Protein AF-A0A0G2FLL9-F1 (afdb_monomer_lite)

Secondary structure (DSSP, 8-state):
-PPPEEEEETTTSHHHHHHHHHHHH-SSS-TTS-SEEEEE-SS---SGGG--SSS--EEE--------HHHHHHHHHHHHHHHHHHH-SS----------GGGGGTTTSTT-SS-SSP-GGGGGG--HHHHTTSSHHHHHHHHHHHHTTSS---EEEEE----SSGGGHHHHHHHHHIIIII-HHHH-SSEEEEE-SSSS---HHHHHHHHHHHHT--

pLDDT: mean 75.97, std 11.82, range [36.97, 94.38]

Organism: NCBI:txid1214573

InterPro domains:
  IPR036291 NAD(P)-binding domain superfamily [SSF51735] (4-59)
  IPR055222 PRISE-like, Rossmann-fold domain [PF22917] (6-55)
  IPR055222 PRISE-like, Rossmann-fold domain [PF22917] (62-166)

Radius of gyration: 18.39 Å; chains: 1; bounding box: 39×41×51 Å

Sequence (218 aa):
MAQNHAVVIGASGLIGWGVVNELLSHDYIAAGAFGTVTAIVNRPVNRDDMFWPSEHPIFRANDGDQEAEVEMNTGMMSRFIRTIESLAHAQPQIRRLPGEGTRGYGIYRPGGIFSAPLDESLIGTLPDDYAGAVAYPSSRRLLASASEGKPRTWREVCPDAVVGFRAQWQRAARFAIYAAALRPEACGGGKTFNAADAEGPGTVRERWPRIAAWFGCE

Structure (mmCIF, N/CA/C/O backbone):
data_AF-A0A0G2FLL9-F1
#
_entry.id   AF-A0A0G2FLL9-F1
#
loop_
_atom_site.group_PDB
_atom_site.id
_atom_site.type_symbol
_atom_site.label_atom_id
_atom_site.label_alt_id
_atom_site.label_comp_id
_atom_site.label_asym_id
_atom_site.label_entity_id
_atom_site.label_seq_id
_atom_site.pdbx_PDB_ins_code
_atom_site.Cartn_x
_atom_site.Cartn_y
_atom_site.Cartn_z
_atom_site.occupancy
_atom_site.B_iso_or_equiv
_atom_site.auth_seq_id
_atom_site.auth_comp_id
_atom_site.auth_asym_id
_atom_site.auth_atom_id
_atom_site.pdbx_PDB_model_num
ATOM 1 N N . MET A 1 1 ? -17.575 -9.937 23.957 1.00 44.81 1 MET A N 1
ATOM 2 C CA . MET A 1 1 ? -16.270 -9.313 23.640 1.00 44.81 1 MET A CA 1
ATOM 3 C C . MET A 1 1 ? -16.433 -8.498 22.369 1.00 44.81 1 MET A C 1
ATOM 5 O O . MET A 1 1 ? -17.128 -8.968 21.477 1.00 44.81 1 MET A O 1
ATOM 9 N N . ALA A 1 2 ? -15.882 -7.284 22.302 1.00 54.84 2 ALA A N 1
ATOM 10 C CA . ALA A 1 2 ? -15.927 -6.484 21.077 1.00 54.84 2 ALA A CA 1
ATOM 11 C C . ALA A 1 2 ? -15.110 -7.194 19.985 1.00 54.84 2 ALA A C 1
ATOM 13 O O . ALA A 1 2 ? -13.958 -7.550 20.223 1.00 54.84 2 ALA A O 1
ATOM 14 N N . GLN A 1 3 ? -15.720 -7.455 18.830 1.00 68.06 3 GLN A N 1
ATOM 15 C CA . GLN A 1 3 ? -15.033 -8.060 17.688 1.00 68.06 3 GLN A CA 1
ATOM 16 C C . GLN A 1 3 ? -14.412 -6.957 16.827 1.00 68.06 3 GLN A C 1
ATOM 18 O O . GLN A 1 3 ? -15.004 -5.889 16.665 1.00 68.06 3 GLN A O 1
ATOM 23 N N . ASN A 1 4 ? -13.225 -7.202 16.268 1.00 77.44 4 ASN A N 1
ATOM 24 C CA . ASN A 1 4 ? -12.573 -6.222 15.401 1.00 77.44 4 ASN A CA 1
ATOM 25 C C . ASN A 1 4 ? -13.355 -6.065 14.088 1.00 77.44 4 ASN A C 1
ATOM 27 O O . ASN A 1 4 ? -13.795 -7.055 13.504 1.00 77.44 4 ASN A O 1
ATOM 31 N N . HIS A 1 5 ? -13.467 -4.839 13.581 1.00 78.88 5 HIS A N 1
ATOM 32 C CA . HIS A 1 5 ? -14.049 -4.542 12.269 1.00 78.88 5 HIS A CA 1
ATOM 33 C C . HIS A 1 5 ? -12.956 -3.995 11.348 1.00 78.88 5 HIS A C 1
ATOM 35 O O . HIS A 1 5 ? -12.302 -3.007 11.681 1.00 78.88 5 HIS A O 1
ATOM 41 N N . ALA A 1 6 ? -12.737 -4.645 10.204 1.00 80.69 6 ALA A N 1
ATOM 42 C CA . ALA A 1 6 ? -11.848 -4.149 9.157 1.00 80.69 6 ALA A CA 1
ATOM 43 C C . ALA A 1 6 ? -12.625 -3.334 8.112 1.00 80.69 6 ALA A C 1
ATOM 45 O O . ALA A 1 6 ? -13.645 -3.786 7.596 1.00 80.69 6 ALA A O 1
ATOM 46 N N . VAL A 1 7 ? -12.114 -2.155 7.754 1.00 80.81 7 VAL A N 1
ATOM 47 C CA . VAL A 1 7 ? -12.627 -1.342 6.641 1.00 80.81 7 VAL A CA 1
ATOM 48 C C . VAL A 1 7 ? -11.508 -1.184 5.617 1.00 80.81 7 VAL A C 1
ATOM 50 O O . VAL A 1 7 ? -10.443 -0.669 5.950 1.00 80.81 7 VAL A O 1
ATOM 53 N N . VAL A 1 8 ? -11.742 -1.628 4.383 1.00 80.25 8 VAL A N 1
ATOM 54 C CA . VAL A 1 8 ? -10.773 -1.574 3.279 1.00 80.25 8 VAL A CA 1
ATOM 55 C C . VAL A 1 8 ? -11.297 -0.622 2.210 1.00 80.25 8 VAL A C 1
ATOM 57 O O . VAL A 1 8 ? -12.344 -0.875 1.624 1.00 80.25 8 VAL A O 1
ATOM 60 N N . ILE A 1 9 ? -10.578 0.471 1.947 1.00 79.06 9 ILE A N 1
ATOM 61 C CA . ILE A 1 9 ? -10.912 1.443 0.893 1.00 79.06 9 ILE A CA 1
ATOM 62 C C . ILE A 1 9 ? -10.063 1.161 -0.341 1.00 79.06 9 ILE A C 1
ATOM 64 O O . ILE A 1 9 ? -8.873 0.881 -0.222 1.00 79.06 9 ILE A O 1
ATOM 68 N N . GLY A 1 10 ? -10.673 1.228 -1.526 1.00 77.69 10 GLY A N 1
ATOM 69 C CA . GLY A 1 10 ? -10.028 0.782 -2.760 1.00 77.69 10 GLY A CA 1
ATOM 70 C C . GLY A 1 10 ? -9.982 -0.743 -2.842 1.00 77.69 10 GLY A C 1
ATOM 71 O O . GLY A 1 10 ? -9.026 -1.308 -3.366 1.00 77.69 10 GLY A O 1
ATOM 72 N N . ALA A 1 11 ? -11.009 -1.411 -2.308 1.00 80.69 11 ALA A N 1
ATOM 73 C CA . ALA A 1 11 ? -11.057 -2.864 -2.163 1.00 80.69 11 ALA A CA 1
ATOM 74 C C . ALA A 1 11 ? -11.041 -3.631 -3.496 1.00 80.69 11 ALA A C 1
ATOM 76 O O . ALA A 1 11 ? -10.688 -4.800 -3.517 1.00 80.69 11 ALA A O 1
ATOM 77 N N . SER A 1 12 ? -11.386 -2.986 -4.610 1.00 77.38 12 SER A N 1
ATOM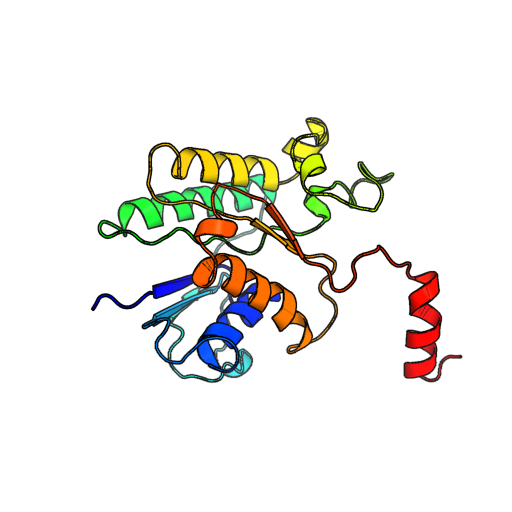 78 C CA . SER A 1 12 ? -11.285 -3.562 -5.957 1.00 77.38 12 SER A CA 1
ATOM 79 C C . SER A 1 12 ? -9.920 -3.334 -6.617 1.00 77.38 12 SER A C 1
ATOM 81 O O . SER A 1 12 ? -9.671 -3.834 -7.710 1.00 77.38 12 SER A O 1
ATOM 83 N N . GLY A 1 13 ? -9.041 -2.542 -5.995 1.00 77.81 13 GLY A N 1
ATOM 84 C CA . GLY A 1 13 ? -7.665 -2.357 -6.443 1.00 77.81 13 GLY A CA 1
ATOM 85 C C . GLY A 1 13 ? -6.799 -3.562 -6.085 1.00 77.81 13 GLY A C 1
ATOM 86 O O . GLY A 1 13 ? -7.110 -4.302 -5.159 1.00 77.81 13 GLY A O 1
ATOM 87 N N . LEU A 1 14 ? -5.676 -3.724 -6.782 1.00 77.31 14 LEU A N 1
ATOM 88 C CA . LEU A 1 14 ? -4.790 -4.892 -6.694 1.00 77.31 14 LEU A CA 1
ATOM 89 C C . LEU A 1 14 ? -4.500 -5.361 -5.253 1.00 77.31 14 LEU A C 1
ATOM 91 O O . LEU A 1 14 ? -4.704 -6.521 -4.902 1.00 77.31 14 LEU A O 1
ATOM 95 N N . ILE A 1 15 ? -4.052 -4.433 -4.403 1.00 79.38 15 ILE A N 1
ATOM 96 C CA . ILE A 1 15 ? -3.688 -4.727 -3.013 1.00 79.38 15 ILE A CA 1
ATOM 97 C C . ILE A 1 15 ? -4.928 -4.776 -2.117 1.00 79.38 15 ILE A C 1
ATOM 99 O O . ILE A 1 15 ? -5.022 -5.659 -1.269 1.00 79.38 15 ILE A O 1
ATOM 103 N N . GLY A 1 16 ? -5.886 -3.861 -2.309 1.00 81.06 16 GLY A N 1
ATOM 104 C CA . GLY A 1 16 ? -7.132 -3.839 -1.539 1.00 81.06 16 GLY A CA 1
ATOM 105 C C . GLY A 1 16 ? -7.906 -5.149 -1.677 1.00 81.06 16 GLY A C 1
ATOM 106 O O . GLY A 1 16 ? -8.370 -5.697 -0.678 1.00 81.06 16 GLY A O 1
ATOM 107 N N . TRP A 1 17 ? -7.935 -5.708 -2.887 1.00 84.69 17 TRP A N 1
ATOM 108 C CA . TRP A 1 17 ? -8.538 -7.004 -3.167 1.00 84.69 17 TRP A CA 1
ATOM 109 C C . TRP A 1 17 ? -7.830 -8.123 -2.416 1.00 84.69 17 TRP A C 1
ATOM 111 O O . TRP A 1 17 ? -8.488 -8.951 -1.789 1.00 84.69 17 TRP A O 1
ATOM 121 N N . GLY A 1 18 ? -6.492 -8.120 -2.430 1.00 83.19 18 GLY A N 1
ATOM 122 C CA . GLY A 1 18 ? -5.680 -9.090 -1.697 1.00 83.19 18 GLY A CA 1
ATOM 123 C C . GLY A 1 18 ? -5.920 -9.021 -0.191 1.00 83.19 18 GLY A C 1
ATOM 124 O O . GLY A 1 18 ? -6.048 -10.058 0.450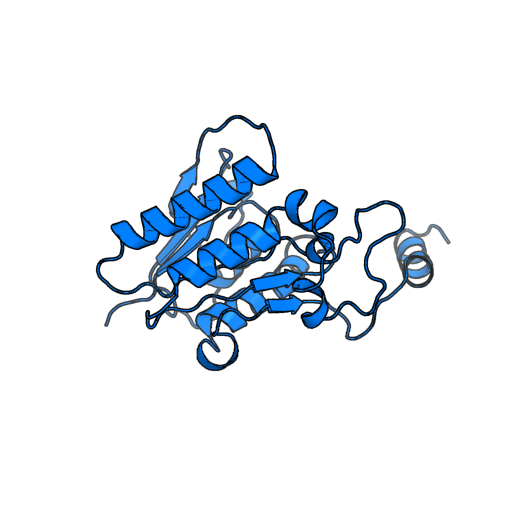 1.00 83.19 18 GLY A O 1
ATOM 125 N N . VAL A 1 19 ? -6.044 -7.815 0.373 1.00 84.31 19 VAL A N 1
ATOM 126 C CA . VAL A 1 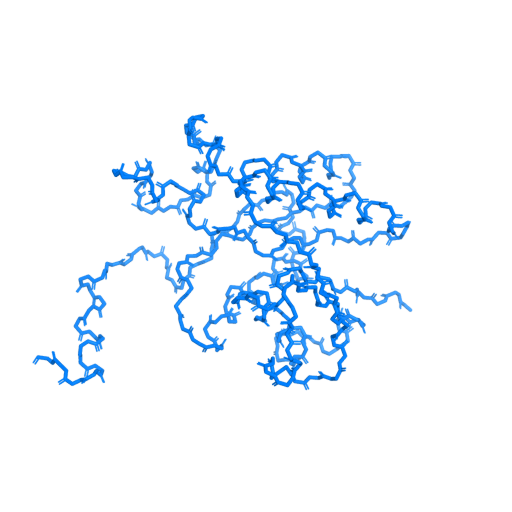19 ? -6.340 -7.627 1.802 1.00 84.31 19 VAL A CA 1
ATOM 127 C C . VAL A 1 19 ? -7.706 -8.204 2.148 1.00 84.31 19 VAL A C 1
ATOM 129 O O . VAL A 1 19 ? -7.805 -8.972 3.099 1.00 84.31 19 VAL A O 1
ATOM 132 N N . VAL A 1 20 ? -8.750 -7.886 1.377 1.00 84.75 20 VAL A N 1
ATOM 133 C CA . VAL A 1 20 ? -10.085 -8.454 1.622 1.00 84.75 20 VAL A CA 1
ATOM 134 C C . VAL A 1 20 ? -10.051 -9.975 1.487 1.00 84.75 20 VAL A C 1
ATOM 136 O O . VAL A 1 20 ? -10.549 -10.664 2.369 1.00 84.75 20 VAL A O 1
ATOM 139 N N . ASN A 1 21 ? -9.403 -10.509 0.452 1.00 84.88 21 ASN A N 1
ATOM 140 C CA . ASN A 1 21 ? -9.290 -11.951 0.253 1.00 84.88 21 ASN A CA 1
ATOM 141 C C . ASN A 1 21 ? -8.631 -12.657 1.451 1.00 84.88 21 ASN A C 1
ATOM 143 O O . ASN A 1 21 ? -9.163 -13.643 1.945 1.00 84.88 21 ASN A O 1
ATOM 147 N N . GLU A 1 22 ? -7.503 -12.142 1.941 1.00 84.12 22 GLU A N 1
ATOM 148 C CA . GLU A 1 22 ? -6.761 -12.722 3.072 1.00 84.12 22 GLU A CA 1
ATOM 149 C C . GLU A 1 22 ? -7.500 -12.581 4.412 1.00 84.12 22 GLU A C 1
ATOM 151 O O . GLU A 1 22 ? -7.402 -13.457 5.270 1.00 84.12 22 GLU A O 1
ATOM 156 N N . LEU A 1 23 ? -8.274 -11.506 4.599 1.00 83.88 23 LEU A N 1
ATOM 157 C CA . LEU A 1 23 ? -9.140 -11.355 5.773 1.00 83.88 23 LEU A CA 1
ATOM 158 C C . LEU A 1 23 ? -10.290 -12.374 5.783 1.00 83.88 23 LEU A C 1
ATOM 160 O O . LEU A 1 23 ? -10.758 -12.739 6.862 1.00 83.88 23 LEU A O 1
ATOM 164 N N . LEU A 1 24 ? -10.748 -12.811 4.605 1.00 83.06 24 LEU A N 1
ATOM 165 C CA . LEU A 1 24 ? -11.894 -13.710 4.445 1.00 83.06 24 LEU A CA 1
ATOM 166 C C . LEU A 1 24 ? -11.515 -15.189 4.273 1.00 83.06 24 LEU A C 1
ATOM 168 O O . LEU A 1 24 ? -12.347 -16.037 4.574 1.00 83.06 24 LEU A O 1
ATOM 172 N N . SER A 1 25 ? -10.317 -15.522 3.774 1.00 79.19 25 SER A N 1
ATOM 173 C CA . SER A 1 25 ? -9.944 -16.923 3.499 1.00 79.19 25 SER A CA 1
ATOM 174 C C . SER A 1 25 ? -9.604 -17.724 4.754 1.00 79.19 25 SER A C 1
ATOM 176 O O . SER A 1 25 ? -9.697 -18.945 4.744 1.00 79.19 25 SER A O 1
ATOM 178 N N . HIS A 1 26 ? -9.228 -17.040 5.838 1.00 72.19 26 HIS A N 1
ATOM 179 C CA . HIS A 1 26 ? -8.786 -17.633 7.105 1.00 72.19 26 HIS A CA 1
ATOM 180 C C . HIS A 1 26 ? -7.512 -18.497 7.027 1.00 72.19 26 HIS A C 1
ATOM 182 O O . HIS A 1 26 ? -7.139 -19.123 8.017 1.00 72.19 26 HIS A O 1
ATOM 188 N N . ASP A 1 27 ? -6.795 -18.480 5.898 1.00 76.19 27 ASP A N 1
ATOM 189 C CA . ASP A 1 27 ? -5.526 -19.210 5.748 1.00 76.19 27 ASP A CA 1
ATOM 190 C C . ASP A 1 27 ? -4.376 -18.520 6.491 1.00 76.19 27 ASP A C 1
ATOM 192 O O . ASP A 1 27 ? -3.466 -19.162 7.013 1.00 76.19 27 ASP A O 1
ATOM 196 N N . TYR A 1 28 ? -4.403 -17.185 6.506 1.00 78.38 28 TYR A N 1
ATOM 197 C CA . TYR A 1 28 ? -3.341 -16.357 7.072 1.00 78.38 28 TYR A CA 1
ATOM 198 C C . TYR A 1 28 ? -3.688 -15.780 8.448 1.00 78.38 28 TYR A C 1
ATOM 200 O O . TYR A 1 28 ? -2.809 -15.560 9.281 1.00 78.38 28 TYR A O 1
ATOM 208 N N . ILE A 1 29 ? -4.974 -15.537 8.699 1.00 77.25 29 ILE A N 1
ATOM 209 C CA . ILE A 1 29 ? -5.487 -14.984 9.951 1.00 77.25 29 ILE A CA 1
ATOM 210 C C . ILE A 1 29 ? -6.495 -15.955 10.544 1.00 77.25 29 ILE A C 1
ATOM 212 O O . ILE A 1 29 ? -7.381 -16.431 9.840 1.00 77.25 29 ILE A O 1
ATOM 216 N N . ALA A 1 30 ? -6.388 -16.199 11.852 1.00 74.75 30 ALA A N 1
ATOM 217 C CA . ALA A 1 30 ? -7.312 -17.071 12.566 1.00 74.75 30 ALA A CA 1
ATOM 218 C C . ALA A 1 30 ? -8.778 -16.660 12.339 1.00 74.75 30 ALA A C 1
ATOM 220 O O . ALA A 1 30 ? -9.124 -15.472 12.367 1.00 74.75 30 ALA A O 1
ATOM 221 N N . ALA A 1 31 ? -9.648 -17.653 12.153 1.00 70.19 31 ALA A N 1
ATOM 222 C CA . ALA A 1 31 ? -11.082 -17.429 12.033 1.00 70.19 31 ALA A CA 1
ATOM 223 C C . ALA A 1 31 ? -11.615 -16.644 13.247 1.00 70.19 31 ALA A C 1
ATOM 225 O O . ALA A 1 31 ? -11.254 -16.917 14.392 1.00 70.19 31 ALA A O 1
ATOM 226 N N . GLY A 1 32 ? -12.447 -15.631 12.990 1.00 69.44 32 GLY A N 1
ATOM 227 C CA . GLY A 1 32 ? -13.004 -14.758 14.030 1.00 69.44 32 GLY A CA 1
ATOM 228 C C . GLY A 1 32 ? -12.072 -13.651 14.545 1.00 69.44 32 GLY A C 1
ATOM 229 O O . GLY A 1 32 ? -12.472 -12.901 15.435 1.00 69.44 32 GLY A O 1
ATOM 230 N N . ALA A 1 33 ? -10.864 -13.478 13.987 1.00 77.44 33 ALA A N 1
ATOM 231 C CA . ALA A 1 33 ? -10.001 -12.334 14.325 1.00 77.44 33 ALA A CA 1
ATOM 232 C C . ALA A 1 33 ? -10.648 -10.975 13.994 1.00 77.44 33 ALA A C 1
ATOM 234 O O . ALA A 1 33 ? -10.377 -9.973 14.664 1.00 77.44 33 ALA A O 1
ATOM 235 N N . PHE A 1 34 ? -11.510 -10.959 12.974 1.00 78.88 34 PHE A N 1
ATOM 236 C CA . PHE A 1 34 ? -12.399 -9.858 12.624 1.00 78.88 34 PHE A CA 1
ATOM 237 C C . PHE A 1 34 ? -13.833 -10.382 12.552 1.00 78.88 34 PHE A C 1
ATOM 239 O O . PHE A 1 34 ? -14.081 -11.407 11.923 1.00 78.88 34 PHE A O 1
ATOM 246 N N . GLY A 1 35 ? -14.763 -9.674 13.191 1.00 77.81 35 GLY A N 1
ATOM 247 C CA . GLY A 1 35 ? -16.190 -9.995 13.139 1.00 77.81 35 GLY A CA 1
ATOM 248 C C . GLY A 1 35 ? -16.861 -9.521 11.856 1.00 77.81 35 GLY A C 1
ATOM 249 O O . GLY A 1 35 ? -17.807 -10.144 11.385 1.00 77.81 35 GLY A O 1
ATOM 250 N N . THR A 1 36 ? -16.340 -8.439 11.270 1.00 79.81 36 THR A N 1
ATOM 251 C CA . THR A 1 36 ? -16.890 -7.832 10.055 1.00 79.81 36 THR A CA 1
ATOM 252 C C . THR A 1 36 ? -15.771 -7.276 9.178 1.00 79.81 36 THR A C 1
ATOM 254 O O . THR A 1 36 ? -14.789 -6.720 9.683 1.00 79.81 36 THR A O 1
ATOM 257 N N . VAL A 1 37 ? -15.950 -7.370 7.857 1.00 82.50 37 VAL A N 1
ATOM 258 C CA . VAL A 1 37 ? -15.109 -6.721 6.842 1.00 82.50 37 VAL A CA 1
ATOM 259 C C . VAL A 1 37 ? -16.000 -5.859 5.941 1.00 82.50 37 VAL A C 1
ATOM 261 O O . VAL A 1 37 ? -16.961 -6.348 5.354 1.00 82.50 37 VAL A O 1
ATOM 264 N N . THR A 1 38 ? -15.703 -4.566 5.822 1.00 82.94 38 THR A N 1
ATOM 265 C CA . THR A 1 38 ? -16.374 -3.645 4.889 1.00 82.94 38 THR A CA 1
ATOM 266 C C . THR A 1 38 ? -15.423 -3.279 3.759 1.00 82.94 38 THR A C 1
ATOM 268 O O . THR A 1 38 ? -14.335 -2.762 4.009 1.00 82.94 38 THR A O 1
ATOM 271 N N . ALA A 1 39 ? -15.847 -3.524 2.520 1.00 82.00 39 ALA A N 1
ATOM 272 C CA . ALA A 1 39 ? -15.077 -3.272 1.310 1.00 82.00 39 ALA A CA 1
ATOM 273 C C . ALA A 1 39 ? -15.655 -2.049 0.584 1.00 82.00 39 ALA A C 1
ATOM 275 O O . ALA A 1 39 ? -16.765 -2.079 0.062 1.00 82.00 39 ALA A O 1
ATOM 276 N N . ILE A 1 40 ? -14.913 -0.948 0.552 1.00 80.06 40 ILE A N 1
ATOM 277 C CA . ILE A 1 40 ? -15.323 0.286 -0.121 1.00 80.06 40 ILE A CA 1
ATOM 278 C C . ILE A 1 40 ? -14.622 0.345 -1.473 1.00 80.06 40 ILE A C 1
ATOM 280 O O . ILE A 1 40 ? -13.394 0.248 -1.570 1.00 80.06 40 ILE A O 1
ATOM 284 N N . VAL A 1 41 ? -15.413 0.519 -2.521 1.00 75.12 41 VAL A N 1
ATOM 285 C CA . VAL A 1 41 ? -14.961 0.645 -3.907 1.00 75.12 41 VAL A CA 1
ATOM 286 C C . VAL A 1 41 ? -15.415 2.001 -4.428 1.00 75.12 41 VAL A C 1
ATOM 288 O O . VAL A 1 41 ? -16.401 2.547 -3.954 1.00 75.12 41 VAL A O 1
ATOM 291 N N . ASN A 1 42 ? -14.688 2.590 -5.371 1.00 70.25 42 ASN A N 1
ATOM 292 C CA . ASN A 1 42 ? -15.171 3.819 -6.005 1.00 70.25 42 ASN A CA 1
ATOM 293 C C . ASN A 1 42 ? -16.136 3.449 -7.136 1.00 70.25 42 ASN A C 1
ATOM 295 O O . ASN A 1 42 ? -17.307 3.793 -7.119 1.00 70.25 42 ASN A O 1
ATOM 299 N N . ARG A 1 43 ? -15.662 2.630 -8.077 1.00 69.12 43 ARG A N 1
ATOM 300 C CA . ARG A 1 43 ? -16.459 2.199 -9.227 1.00 69.12 43 ARG A CA 1
ATOM 301 C C . ARG A 1 43 ? -17.414 1.069 -8.834 1.00 69.12 43 ARG A C 1
ATOM 303 O O . ARG A 1 43 ? -17.016 0.226 -8.025 1.00 69.12 43 ARG A O 1
ATOM 310 N N . PRO A 1 44 ? -18.619 1.005 -9.428 1.00 70.31 44 PRO A N 1
ATOM 311 C CA . PRO A 1 44 ? -19.462 -0.176 -9.333 1.00 70.31 44 PRO A CA 1
ATOM 312 C C . PRO A 1 44 ? -18.660 -1.415 -9.736 1.00 70.31 44 PRO A C 1
ATOM 314 O O . PRO A 1 44 ? -18.016 -1.431 -10.786 1.00 70.31 44 PRO A O 1
ATOM 317 N N . VAL A 1 45 ? -18.679 -2.438 -8.888 1.00 72.12 45 VAL A N 1
ATOM 318 C CA . VAL A 1 45 ? -18.104 -3.749 -9.193 1.00 72.12 45 VAL A CA 1
ATOM 319 C C . VAL A 1 45 ? -19.200 -4.787 -9.074 1.00 72.12 45 VAL A C 1
ATOM 321 O O . VAL A 1 45 ? -20.016 -4.723 -8.151 1.00 72.12 45 VAL A O 1
ATOM 324 N N . ASN A 1 46 ? -19.218 -5.745 -9.996 1.00 75.81 46 ASN A N 1
ATOM 325 C CA . ASN A 1 46 ? -19.997 -6.946 -9.776 1.00 75.81 46 ASN A CA 1
ATOM 326 C C . ASN A 1 46 ? -19.277 -7.778 -8.714 1.00 75.81 46 ASN A C 1
ATOM 328 O O . ASN A 1 46 ? -18.067 -7.997 -8.771 1.00 75.81 46 ASN A O 1
ATOM 332 N N . ARG A 1 47 ? -20.036 -8.218 -7.722 1.00 73.06 47 ARG A N 1
ATOM 333 C CA . ARG A 1 47 ? -19.541 -9.042 -6.634 1.00 73.06 47 ARG A CA 1
ATOM 334 C C . ARG A 1 47 ? -18.972 -10.370 -7.129 1.00 73.06 47 ARG A C 1
ATOM 336 O O . ARG A 1 47 ? -17.943 -10.802 -6.614 1.00 73.06 47 ARG A O 1
ATOM 343 N N . ASP A 1 48 ? -19.613 -10.986 -8.115 1.00 78.12 48 ASP A N 1
ATOM 344 C CA . ASP A 1 48 ? -19.193 -12.289 -8.639 1.00 78.12 48 ASP A CA 1
ATOM 345 C C . ASP A 1 48 ? -17.821 -12.196 -9.322 1.00 78.12 48 ASP A C 1
ATOM 347 O O . ASP A 1 48 ? -16.999 -13.105 -9.207 1.00 78.12 48 ASP A O 1
ATOM 351 N N . ASP A 1 49 ? -17.508 -11.032 -9.899 1.00 79.12 49 ASP A N 1
ATOM 352 C CA . ASP A 1 49 ? -16.204 -10.742 -10.501 1.00 79.12 49 ASP A CA 1
ATOM 353 C C . ASP A 1 49 ? -15.090 -10.577 -9.453 1.00 79.12 49 ASP A C 1
ATOM 355 O O . ASP A 1 49 ? -13.907 -10.539 -9.800 1.00 79.12 49 ASP A O 1
ATOM 359 N N . MET A 1 50 ? -15.435 -10.463 -8.163 1.00 78.81 50 MET A N 1
ATOM 360 C CA . MET A 1 50 ? -14.453 -10.342 -7.086 1.00 78.81 50 MET A CA 1
ATOM 361 C C . MET A 1 50 ? -13.937 -11.701 -6.615 1.00 78.81 50 MET A C 1
ATOM 363 O O . MET A 1 50 ? -12.842 -11.745 -6.068 1.00 78.81 50 MET A O 1
ATOM 367 N N . PHE A 1 51 ? -14.659 -12.807 -6.830 1.00 79.75 51 PHE A N 1
ATOM 368 C CA . PHE A 1 51 ? -14.216 -14.163 -6.458 1.00 79.75 51 PHE A CA 1
ATOM 369 C C . PHE A 1 51 ? -13.732 -14.321 -4.996 1.00 79.75 51 PHE A C 1
ATOM 371 O O . PHE A 1 51 ? -12.862 -15.151 -4.725 1.00 79.75 51 PHE A O 1
ATOM 378 N N . TRP A 1 52 ? -14.236 -13.517 -4.054 1.00 81.06 52 TRP A N 1
ATOM 379 C CA . TRP A 1 52 ? -13.867 -13.645 -2.641 1.00 81.06 52 TRP A CA 1
ATOM 380 C C . TRP A 1 52 ? -14.533 -14.869 -1.991 1.00 81.06 52 TRP A C 1
ATOM 382 O O . TRP A 1 52 ? -15.654 -15.217 -2.358 1.00 81.06 52 TRP A O 1
ATOM 392 N N . PRO A 1 53 ? -13.878 -15.504 -1.001 1.00 72.56 53 PRO A N 1
ATOM 393 C CA . PRO A 1 53 ? -14.291 -16.805 -0.469 1.00 72.56 53 PRO A CA 1
ATOM 394 C C . PRO A 1 53 ? -15.550 -16.785 0.417 1.00 72.56 53 PRO A C 1
ATOM 396 O O . PRO A 1 53 ? -16.006 -17.854 0.811 1.00 72.56 53 PRO A O 1
ATOM 399 N N . SER A 1 54 ? -16.112 -15.618 0.766 1.00 61.28 54 SER A N 1
ATOM 400 C CA . SER A 1 54 ? -17.239 -15.536 1.708 1.00 61.28 54 SER A CA 1
ATOM 401 C C . SER A 1 54 ? -18.326 -14.531 1.330 1.00 61.28 54 SER A C 1
ATOM 403 O O . SER A 1 54 ? -18.129 -13.606 0.535 1.00 61.28 54 SER A O 1
ATOM 405 N N . GLU A 1 55 ? -19.502 -14.705 1.946 1.00 58.97 55 GLU A N 1
ATOM 406 C CA . GLU A 1 55 ? -20.695 -13.962 1.567 1.00 58.97 55 GLU A CA 1
ATOM 407 C C . GLU A 1 55 ? -20.832 -12.533 2.158 1.00 58.97 55 GLU A C 1
ATOM 409 O O . GLU A 1 55 ? -21.843 -11.862 1.922 1.00 58.97 55 GLU A O 1
ATOM 414 N N . HIS A 1 56 ? -19.852 -12.018 2.901 1.00 55.22 56 HIS A N 1
ATOM 415 C CA . HIS A 1 56 ? -20.111 -10.893 3.817 1.00 55.22 56 HIS A CA 1
ATOM 416 C C . HIS A 1 56 ? -19.357 -9.556 3.633 1.00 55.22 56 HIS A C 1
ATOM 418 O O . HIS A 1 56 ? -19.506 -8.707 4.517 1.00 55.22 56 HIS A O 1
ATOM 424 N N . PRO A 1 57 ? -18.606 -9.256 2.550 1.00 59.81 57 PRO A N 1
ATOM 425 C CA . PRO A 1 57 ? -18.117 -7.894 2.369 1.00 59.81 57 PRO A CA 1
ATOM 426 C C . PRO A 1 57 ? -19.280 -6.963 2.001 1.00 59.81 57 PRO A C 1
ATOM 428 O O . PRO A 1 57 ? -19.926 -7.118 0.967 1.00 59.81 57 PRO A O 1
ATOM 431 N N . ILE A 1 58 ? -19.551 -5.972 2.853 1.00 57.88 58 ILE A N 1
ATOM 432 C CA . ILE A 1 58 ? -20.496 -4.899 2.521 1.00 57.88 58 ILE A CA 1
ATOM 433 C C . ILE A 1 58 ? -19.806 -3.973 1.519 1.00 57.88 58 ILE A C 1
ATOM 435 O O . ILE A 1 58 ? -18.839 -3.301 1.886 1.00 57.88 58 ILE A O 1
ATOM 439 N N . PHE A 1 59 ? -20.315 -3.939 0.286 1.00 55.84 59 PHE A N 1
ATOM 440 C CA . PHE A 1 59 ? -19.851 -3.042 -0.769 1.00 55.84 59 PHE A CA 1
ATOM 441 C C . PHE A 1 59 ? -20.523 -1.675 -0.653 1.00 55.84 59 PHE A C 1
ATOM 443 O O . PHE A 1 59 ? -21.747 -1.576 -0.568 1.00 55.84 59 PHE A O 1
ATOM 450 N N . ARG A 1 60 ? -19.727 -0.607 -0.687 1.00 53.19 60 ARG A N 1
ATOM 451 C CA . ARG A 1 60 ? -20.224 0.751 -0.942 1.00 53.19 60 ARG A CA 1
ATOM 452 C C . ARG A 1 60 ? -19.431 1.349 -2.095 1.00 53.19 60 ARG A C 1
ATOM 454 O O . ARG A 1 60 ? -18.213 1.461 -1.968 1.00 53.19 60 ARG A O 1
ATOM 461 N N . ALA A 1 61 ? -20.126 1.655 -3.190 1.00 46.28 61 ALA A N 1
ATOM 462 C CA . ALA A 1 61 ? -19.598 2.392 -4.337 1.00 46.28 61 ALA A CA 1
ATOM 463 C C . ALA A 1 61 ? -19.669 3.906 -4.073 1.00 46.28 61 ALA A C 1
ATOM 465 O O . ALA A 1 61 ? -20.495 4.343 -3.267 1.00 46.28 61 ALA A O 1
ATOM 466 N N . ASN A 1 62 ? -18.806 4.688 -4.722 1.00 42.22 62 ASN A N 1
ATOM 467 C CA . ASN A 1 62 ? -18.837 6.145 -4.654 1.00 42.22 62 ASN A CA 1
ATOM 468 C C . ASN A 1 62 ? -18.672 6.750 -6.054 1.00 42.22 62 ASN A C 1
ATOM 470 O O . ASN A 1 62 ? -17.677 6.511 -6.738 1.00 42.22 62 ASN A O 1
ATOM 474 N N . ASP A 1 63 ? -19.637 7.568 -6.452 1.00 36.97 63 ASP A N 1
ATOM 475 C CA . ASP A 1 63 ? -19.744 8.098 -7.807 1.00 36.97 63 ASP A CA 1
ATOM 476 C C . ASP A 1 63 ? -19.022 9.453 -7.841 1.00 36.97 63 ASP A C 1
ATOM 478 O O . ASP A 1 63 ? -19.495 10.432 -7.266 1.00 36.97 63 ASP A O 1
ATOM 482 N N . GLY A 1 64 ? -17.832 9.518 -8.443 1.00 43.66 64 GLY A N 1
ATOM 483 C CA . GLY A 1 64 ? -17.032 10.745 -8.462 1.00 43.66 64 GLY A CA 1
ATOM 484 C C . GLY A 1 64 ? -16.164 10.885 -9.707 1.00 43.66 64 GLY A C 1
ATOM 485 O O . GLY A 1 64 ? -15.500 9.928 -10.110 1.00 43.66 64 GLY A O 1
ATOM 486 N N . ASP A 1 65 ? -16.201 12.089 -10.278 1.00 43.03 65 ASP A N 1
ATOM 487 C CA . ASP A 1 65 ? -15.472 12.540 -11.468 1.00 43.03 65 ASP A CA 1
ATOM 488 C C . ASP A 1 65 ? -13.992 12.867 -11.159 1.00 43.03 65 ASP A C 1
ATOM 490 O O . ASP A 1 65 ? -13.644 13.151 -10.009 1.00 43.03 65 ASP A O 1
ATOM 494 N N . GLN A 1 66 ? -13.110 12.777 -12.161 1.00 41.22 66 GLN A N 1
ATOM 495 C CA . GLN A 1 66 ? -11.645 12.782 -12.000 1.00 41.22 66 GLN A CA 1
ATOM 496 C C . GLN A 1 66 ? -10.978 14.086 -12.475 1.00 41.22 66 GLN A C 1
ATOM 498 O O . GLN A 1 66 ? -10.801 14.243 -13.674 1.00 41.22 66 GLN A O 1
ATOM 503 N N . GLU A 1 67 ? -10.449 14.916 -11.561 1.00 47.03 67 GLU A N 1
ATOM 504 C CA . GLU A 1 67 ? -9.365 15.888 -11.837 1.00 47.03 67 GLU A CA 1
ATOM 505 C C . GLU A 1 67 ? -8.456 16.128 -10.599 1.00 47.03 67 GLU A C 1
ATOM 507 O O . GLU A 1 67 ? -8.859 15.885 -9.462 1.00 47.03 67 GLU A O 1
ATOM 512 N N . ALA A 1 68 ? -7.205 16.557 -10.855 1.00 61.06 68 ALA A N 1
ATOM 513 C CA . ALA A 1 68 ? -6.078 16.814 -9.932 1.00 61.06 68 ALA A CA 1
ATOM 514 C C . ALA A 1 68 ? -5.771 15.706 -8.891 1.00 61.06 68 ALA A C 1
ATOM 516 O O . ALA A 1 68 ? -6.171 15.773 -7.730 1.00 61.06 68 ALA A O 1
ATOM 517 N N . GLU A 1 69 ? -4.966 14.708 -9.290 1.00 66.81 69 GLU A N 1
ATOM 518 C CA . GLU A 1 69 ? -4.607 13.513 -8.495 1.00 66.81 69 GLU A CA 1
ATOM 519 C C . GLU A 1 69 ? -4.219 13.812 -7.029 1.00 66.81 69 GLU A C 1
ATOM 521 O O . GLU A 1 69 ? -4.723 13.159 -6.115 1.00 66.81 69 GLU A O 1
ATOM 526 N N . VAL A 1 70 ? -3.356 14.808 -6.779 1.00 67.88 70 VAL A N 1
ATOM 527 C CA . VAL A 1 70 ? -2.882 15.147 -5.421 1.00 67.88 70 VAL A CA 1
ATOM 528 C C . VAL A 1 70 ? -3.996 15.730 -4.556 1.00 67.88 70 VAL A C 1
ATOM 530 O O . VAL A 1 70 ? -4.150 15.327 -3.399 1.00 67.88 70 VAL A O 1
ATOM 533 N N . GLU A 1 71 ? -4.776 16.661 -5.103 1.00 73.25 71 GLU A N 1
ATOM 534 C CA . GLU A 1 71 ? -5.899 17.286 -4.405 1.00 73.25 71 GLU A CA 1
ATOM 535 C C . GLU A 1 71 ? -6.989 16.253 -4.113 1.00 73.25 71 GLU A C 1
ATOM 537 O O . GLU A 1 71 ? -7.451 16.137 -2.975 1.00 73.25 71 GLU A O 1
ATOM 542 N N . MET A 1 72 ? -7.326 15.427 -5.105 1.00 72.25 72 MET A N 1
ATOM 543 C CA . MET A 1 72 ? -8.304 14.356 -4.970 1.00 72.25 72 MET A CA 1
ATOM 544 C C . MET A 1 72 ? -7.876 13.336 -3.907 1.00 72.25 72 MET A C 1
ATOM 546 O O . MET A 1 72 ? -8.652 13.051 -2.990 1.00 72.25 72 MET A O 1
ATOM 550 N N . ASN A 1 73 ? -6.642 12.824 -3.969 1.00 74.50 73 ASN A N 1
ATOM 551 C CA . ASN A 1 73 ? -6.135 11.817 -3.028 1.00 74.50 73 ASN A CA 1
ATOM 552 C C . ASN A 1 73 ? -6.022 12.374 -1.603 1.00 74.50 73 ASN A C 1
ATOM 554 O O . ASN A 1 73 ? -6.474 11.737 -0.647 1.00 74.50 73 ASN A O 1
ATOM 558 N N . THR A 1 74 ? -5.509 13.598 -1.451 1.00 74.50 74 THR A N 1
ATOM 559 C CA . THR A 1 74 ? -5.425 14.275 -0.146 1.00 74.50 74 THR A CA 1
ATOM 560 C C . THR A 1 74 ? -6.821 14.557 0.417 1.00 74.50 74 THR A C 1
ATOM 562 O O . THR A 1 74 ? -7.081 14.323 1.600 1.00 74.50 74 THR A O 1
ATOM 565 N N . GLY A 1 75 ? -7.756 14.998 -0.429 1.00 78.50 75 GLY A N 1
ATOM 566 C CA . GLY A 1 75 ? -9.148 15.245 -0.064 1.00 78.50 75 GLY A CA 1
ATOM 567 C C . GLY A 1 75 ? -9.881 13.973 0.366 1.00 78.50 75 GLY A C 1
ATOM 568 O O . GLY A 1 75 ? -10.602 13.990 1.367 1.00 78.50 75 GLY A O 1
ATOM 569 N N . MET A 1 76 ? -9.667 12.853 -0.333 1.00 76.06 76 MET A N 1
ATOM 570 C CA . MET A 1 76 ? -10.186 11.538 0.063 1.00 76.06 76 MET A CA 1
ATOM 571 C C . MET A 1 76 ? -9.655 11.121 1.437 1.00 76.06 76 MET A C 1
ATOM 573 O O . MET A 1 76 ? -10.446 10.737 2.300 1.00 76.06 76 MET A O 1
ATOM 577 N N . MET A 1 77 ? -8.348 11.265 1.676 1.00 77.62 77 MET A N 1
ATOM 578 C CA . MET A 1 77 ? -7.735 10.946 2.969 1.00 77.62 77 MET A CA 1
ATOM 579 C C . MET A 1 77 ? -8.271 11.822 4.105 1.00 77.62 77 MET A C 1
ATOM 581 O O . MET A 1 77 ? -8.597 11.309 5.174 1.00 77.62 77 MET A O 1
ATOM 585 N N . SER A 1 78 ? -8.421 13.127 3.872 1.00 80.75 78 SER A N 1
ATOM 586 C CA . SER A 1 78 ? -8.987 14.061 4.851 1.00 80.75 78 SER A CA 1
ATOM 587 C C . SER A 1 78 ? -10.432 13.704 5.217 1.00 80.75 78 SER A C 1
ATOM 589 O O . SER A 1 78 ? -10.768 13.590 6.399 1.00 80.75 78 SER A O 1
ATOM 591 N N . ARG A 1 79 ? -11.289 13.442 4.217 1.00 81.50 79 ARG A N 1
ATOM 592 C CA . ARG A 1 79 ? -12.676 12.999 4.443 1.00 81.50 79 ARG A CA 1
ATOM 593 C C . ARG A 1 79 ? -12.725 11.689 5.222 1.00 81.50 79 ARG A C 1
ATOM 595 O O . ARG A 1 79 ? -13.474 11.600 6.188 1.00 81.50 79 ARG A O 1
ATOM 602 N N . PHE A 1 80 ? -11.892 10.715 4.856 1.00 77.75 80 PHE A N 1
ATOM 603 C CA . PHE A 1 80 ? -11.804 9.440 5.563 1.00 77.75 80 PHE A CA 1
ATOM 604 C C . PHE A 1 80 ? -11.449 9.622 7.041 1.00 77.75 80 PHE A C 1
ATOM 606 O O . PHE A 1 80 ? -12.156 9.103 7.905 1.00 77.75 80 PHE A O 1
ATOM 613 N N . ILE A 1 81 ? -10.397 10.390 7.337 1.00 76.44 81 ILE A N 1
ATOM 614 C CA . ILE A 1 81 ? -9.975 10.673 8.714 1.00 76.44 81 ILE A CA 1
ATOM 615 C C . ILE A 1 81 ? -11.135 11.285 9.504 1.00 76.44 81 ILE A C 1
ATOM 617 O O . ILE A 1 81 ? -11.468 10.778 10.573 1.00 76.44 81 ILE A O 1
ATOM 621 N N . ARG A 1 82 ? -11.808 12.301 8.948 1.00 79.56 82 ARG A N 1
ATOM 622 C CA . ARG A 1 82 ? -12.954 12.958 9.597 1.00 79.56 82 ARG A CA 1
ATOM 623 C C . ARG A 1 82 ? -14.123 12.005 9.839 1.00 79.56 82 ARG A C 1
ATOM 625 O O . ARG A 1 82 ? -14.712 12.038 10.913 1.00 79.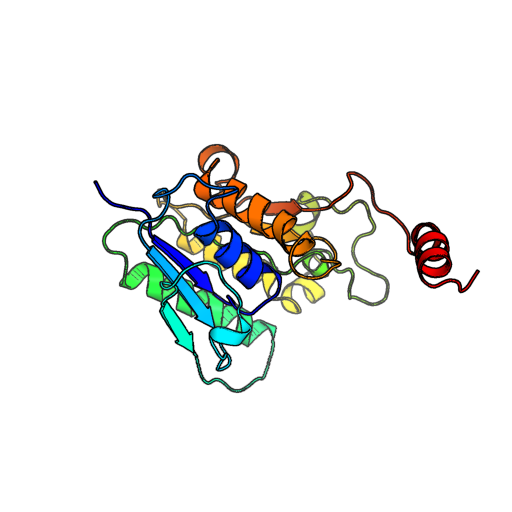56 82 ARG A O 1
ATOM 632 N N . THR A 1 83 ? -14.456 11.153 8.869 1.00 75.81 83 THR A N 1
ATOM 633 C CA . THR A 1 83 ? -15.534 10.164 9.007 1.00 75.81 83 THR A CA 1
ATOM 634 C C . THR A 1 83 ? -15.215 9.130 10.082 1.00 75.81 83 THR A C 1
ATOM 636 O O . THR A 1 83 ? -16.083 8.791 10.883 1.00 75.81 83 THR A O 1
ATOM 639 N N . ILE A 1 84 ? -13.976 8.638 10.146 1.00 71.69 84 ILE A N 1
ATOM 640 C CA . ILE A 1 84 ? -13.565 7.722 11.215 1.00 71.69 84 ILE A CA 1
ATOM 641 C C . ILE A 1 84 ? -13.598 8.429 12.573 1.00 71.69 84 ILE A C 1
ATOM 643 O O . ILE A 1 84 ? -14.069 7.849 13.545 1.00 71.69 84 ILE A O 1
ATOM 647 N N . GLU A 1 85 ? -13.159 9.684 12.656 1.00 73.44 85 GLU A N 1
ATOM 648 C CA . GLU A 1 85 ? -13.268 10.473 13.886 1.00 73.44 85 GLU A CA 1
ATOM 649 C C . GLU A 1 85 ? -14.719 10.698 14.329 1.00 73.44 85 GLU A C 1
ATOM 651 O O . GLU A 1 85 ? -14.981 10.665 15.529 1.00 73.44 85 GLU A O 1
ATOM 656 N N . SER A 1 86 ? -15.660 10.878 13.395 1.00 74.00 86 SER A N 1
ATOM 657 C CA . SER A 1 86 ? -17.071 11.114 13.720 1.00 74.00 86 SER A CA 1
ATOM 658 C C . SER A 1 86 ? -17.853 9.844 14.047 1.00 74.00 86 SER A C 1
ATOM 660 O O . SER A 1 86 ? -18.744 9.880 14.884 1.00 74.00 86 SER A O 1
ATOM 662 N N . LEU A 1 87 ? -17.577 8.728 13.362 1.00 66.06 87 LEU A N 1
ATOM 663 C CA . LEU A 1 87 ? -18.329 7.479 13.546 1.00 66.06 87 LEU A CA 1
ATOM 664 C C . LEU A 1 87 ? -17.856 6.687 14.757 1.00 66.06 87 LEU A C 1
ATOM 666 O O . LEU A 1 87 ? -18.594 5.868 15.304 1.00 66.06 87 LEU A O 1
ATOM 670 N N . ALA A 1 88 ? -16.611 6.893 15.161 1.00 61.53 88 ALA A N 1
ATOM 671 C CA . ALA A 1 88 ? -15.948 5.972 16.045 1.00 61.53 88 ALA A CA 1
ATOM 672 C C . ALA A 1 88 ? -15.782 6.545 17.451 1.00 61.53 88 ALA A C 1
ATOM 674 O O . ALA A 1 88 ? -14.681 6.757 17.955 1.00 61.53 88 ALA A O 1
ATOM 675 N N . HIS A 1 89 ? -16.927 6.734 18.109 1.00 55.66 89 HIS A N 1
ATOM 676 C CA . HIS A 1 89 ? -17.006 7.025 19.542 1.00 55.66 89 HIS A CA 1
ATOM 677 C C . HIS A 1 89 ? -16.404 5.892 20.406 1.00 55.66 89 HIS A C 1
ATOM 679 O O . HIS A 1 89 ? -16.030 6.128 21.552 1.00 55.66 89 HIS A O 1
ATOM 685 N N . ALA A 1 90 ? -16.239 4.683 19.842 1.00 51.91 90 ALA A N 1
ATOM 686 C CA . ALA A 1 90 ? -15.515 3.551 20.421 1.00 51.91 90 ALA A CA 1
ATOM 687 C C . ALA A 1 90 ? -14.360 3.101 19.495 1.00 51.91 90 ALA A C 1
ATOM 689 O O . ALA A 1 90 ? -14.556 2.385 18.520 1.00 51.91 90 ALA A O 1
ATOM 690 N N . GLN A 1 91 ? -13.162 3.592 19.817 1.00 59.09 91 GLN A N 1
ATOM 691 C CA . GLN A 1 91 ? -11.802 3.240 19.367 1.00 59.09 91 GLN A CA 1
ATOM 692 C C . GLN A 1 91 ? -11.602 2.197 18.232 1.00 59.09 91 GLN A C 1
ATOM 694 O O . GLN A 1 91 ? -11.216 1.058 18.503 1.00 59.09 91 GLN A O 1
ATOM 699 N N . PRO A 1 92 ? -11.664 2.577 16.944 1.00 52.47 92 PRO A N 1
ATOM 700 C CA . PRO A 1 92 ? -11.004 1.827 15.894 1.00 52.47 92 PRO A CA 1
ATOM 701 C C . PRO A 1 92 ? -9.542 2.266 15.829 1.00 52.47 92 PRO A C 1
ATOM 703 O O . PRO A 1 92 ? -9.201 3.452 15.762 1.00 52.47 92 PRO A O 1
ATOM 706 N N . GLN A 1 93 ? -8.652 1.283 15.822 1.00 54.03 93 GLN A N 1
ATOM 707 C CA . GLN A 1 93 ? -7.268 1.501 15.439 1.00 54.03 93 GLN A CA 1
ATOM 708 C C . GLN A 1 93 ? -7.261 1.870 13.951 1.00 54.03 93 GLN A C 1
ATOM 710 O O . GLN A 1 93 ? -7.628 1.047 13.113 1.00 54.03 93 GLN A O 1
ATOM 715 N N . ILE A 1 94 ? -6.878 3.104 13.610 1.00 50.06 94 ILE A N 1
ATOM 716 C CA . ILE A 1 94 ? -6.711 3.528 12.213 1.00 50.06 94 ILE A CA 1
ATOM 717 C C . ILE A 1 94 ? -5.521 2.759 11.634 1.00 50.06 94 ILE A C 1
ATOM 719 O O . ILE A 1 94 ? -4.365 3.155 11.752 1.00 50.06 94 ILE A O 1
ATOM 723 N N . ARG A 1 95 ? -5.811 1.615 11.024 1.00 57.00 95 ARG A N 1
ATOM 724 C CA . ARG A 1 95 ? -4.838 0.725 10.396 1.00 57.00 95 ARG A CA 1
ATOM 725 C C . ARG A 1 95 ? -4.855 0.985 8.887 1.00 57.00 95 ARG A C 1
ATOM 727 O O . ARG A 1 95 ? -5.386 0.188 8.126 1.00 57.00 95 ARG A O 1
ATOM 734 N N . ARG A 1 96 ? -4.351 2.147 8.451 1.00 52.56 96 ARG A N 1
ATOM 735 C CA . ARG A 1 96 ? -4.176 2.440 7.012 1.00 52.56 96 ARG A CA 1
ATOM 736 C C . ARG A 1 96 ? -3.162 1.465 6.442 1.00 52.56 96 ARG A C 1
ATOM 738 O O . ARG A 1 96 ? -2.088 1.448 7.020 1.00 52.56 96 ARG A O 1
ATOM 745 N N . LEU A 1 97 ? -3.474 0.787 5.326 1.00 51.72 97 LEU A N 1
ATOM 746 C CA . LEU A 1 97 ? -2.553 0.271 4.292 1.00 51.72 97 LEU A CA 1
ATOM 747 C C . LEU A 1 97 ? -3.307 0.013 2.971 1.00 51.72 97 LEU A C 1
ATOM 749 O O . LEU A 1 97 ? -4.497 -0.300 3.042 1.00 51.72 97 LEU A O 1
ATOM 753 N N . PRO A 1 98 ? -2.659 0.086 1.787 1.00 53.44 98 PRO A N 1
ATOM 754 C CA . PRO A 1 98 ? -1.227 0.291 1.515 1.00 53.44 98 PRO A CA 1
ATOM 755 C C . PRO A 1 98 ? -0.860 1.743 1.152 1.00 53.44 98 PRO A C 1
ATOM 757 O O . PRO A 1 98 ? -1.705 2.545 0.762 1.00 53.44 98 PRO A O 1
ATOM 760 N N . GLY A 1 99 ? 0.422 2.071 1.297 1.00 54.16 99 GLY A N 1
ATOM 761 C CA . GLY A 1 99 ? 1.048 3.268 0.743 1.00 54.16 99 GLY A CA 1
ATOM 762 C C . GLY A 1 99 ? 1.164 3.175 -0.775 1.00 54.16 99 GLY A C 1
ATOM 763 O O . GLY A 1 99 ? 1.152 2.094 -1.361 1.00 54.16 99 GLY A O 1
ATOM 764 N N . GLU A 1 100 ? 1.272 4.330 -1.420 1.00 59.91 100 GLU A N 1
ATOM 765 C CA . GLU A 1 100 ? 1.210 4.493 -2.877 1.00 59.91 100 GLU A CA 1
ATOM 766 C C . GLU A 1 100 ? 2.526 4.042 -3.593 1.00 59.91 100 GLU A C 1
ATOM 768 O O . GLU A 1 100 ? 2.877 4.544 -4.663 1.00 59.91 100 GLU A O 1
ATOM 773 N N . GLY A 1 101 ? 3.270 3.102 -2.990 1.00 73.00 101 GLY A N 1
ATOM 774 C CA . GLY A 1 101 ? 4.441 2.415 -3.548 1.00 73.00 101 GLY A CA 1
ATOM 775 C C . GLY A 1 101 ? 5.695 3.270 -3.750 1.00 73.00 101 GLY A C 1
ATOM 776 O O . GLY A 1 101 ? 5.833 4.379 -3.227 1.00 73.00 101 GLY A O 1
ATOM 777 N N . THR A 1 102 ? 6.619 2.757 -4.560 1.00 78.69 102 THR A N 1
ATOM 778 C CA . THR A 1 102 ? 7.959 3.329 -4.781 1.00 78.69 102 THR A CA 1
ATOM 779 C C . THR A 1 102 ? 7.985 4.717 -5.435 1.00 78.69 102 THR A C 1
ATOM 781 O O . THR A 1 102 ? 9.023 5.376 -5.447 1.00 78.69 102 THR A O 1
ATOM 784 N N . ARG A 1 103 ? 6.847 5.243 -5.909 1.00 78.31 103 ARG A N 1
ATOM 785 C CA . ARG A 1 103 ? 6.720 6.638 -6.377 1.00 78.31 103 ARG A CA 1
ATOM 786 C C . ARG A 1 103 ? 6.952 7.657 -5.254 1.00 78.31 103 ARG A C 1
ATOM 788 O O . ARG A 1 103 ? 7.401 8.764 -5.536 1.00 78.31 103 ARG A O 1
ATOM 795 N N . GLY A 1 104 ? 6.808 7.249 -3.992 1.00 79.44 104 GLY A N 1
ATOM 796 C CA . GLY A 1 104 ? 7.266 8.019 -2.832 1.00 79.44 104 GLY A CA 1
ATOM 797 C C . GLY A 1 104 ? 8.784 8.264 -2.775 1.00 79.44 104 GLY A C 1
ATOM 798 O O . GLY A 1 104 ? 9.220 9.040 -1.936 1.00 79.44 104 GLY A O 1
ATOM 799 N N . TYR A 1 105 ? 9.575 7.646 -3.660 1.00 86.38 105 TYR A N 1
ATOM 800 C CA . TYR A 1 105 ? 11.025 7.843 -3.784 1.00 86.38 105 TYR A CA 1
ATOM 801 C C . TYR A 1 105 ? 11.439 8.625 -5.042 1.00 86.38 105 TYR A C 1
ATOM 803 O O . TYR A 1 105 ? 12.622 8.717 -5.362 1.00 86.38 105 TYR A O 1
ATOM 811 N N . GLY A 1 106 ? 10.488 9.175 -5.802 1.00 84.38 106 GLY A N 1
ATOM 812 C CA . GLY A 1 106 ? 10.831 9.985 -6.971 1.00 84.38 106 GLY A CA 1
ATOM 813 C C . GLY A 1 106 ? 11.207 9.210 -8.229 1.00 84.38 106 GLY A C 1
ATOM 814 O O . GLY A 1 106 ? 11.672 9.819 -9.188 1.00 84.38 106 GLY A O 1
ATOM 815 N N . ILE A 1 107 ? 10.970 7.894 -8.273 1.00 82.56 107 ILE A N 1
ATOM 816 C CA . ILE A 1 107 ? 11.386 7.040 -9.402 1.00 82.56 107 ILE A CA 1
ATOM 817 C C . ILE A 1 107 ? 10.698 7.380 -10.737 1.00 82.56 107 ILE A C 1
ATOM 819 O O . ILE A 1 107 ? 11.182 6.994 -11.794 1.00 82.56 107 ILE A O 1
ATOM 823 N N . TYR A 1 108 ? 9.570 8.098 -10.699 1.00 74.75 108 TYR A N 1
ATOM 824 C CA . TYR A 1 108 ? 8.822 8.515 -11.893 1.00 74.75 108 TYR A CA 1
ATOM 825 C C . TYR A 1 108 ? 9.297 9.854 -12.466 1.00 74.75 108 TYR A C 1
ATOM 827 O O . TYR A 1 108 ? 8.893 10.226 -13.567 1.00 74.75 108 TYR A O 1
ATOM 835 N N . ARG A 1 109 ? 10.128 10.606 -11.732 1.00 81.19 109 ARG A N 1
ATOM 836 C CA . ARG A 1 109 ? 10.734 11.828 -12.263 1.00 81.19 109 ARG A CA 1
ATOM 837 C C . ARG A 1 109 ? 11.765 11.415 -13.320 1.00 81.19 109 ARG A C 1
ATOM 839 O O . ARG A 1 109 ? 12.605 10.569 -13.015 1.00 81.19 109 ARG A O 1
ATOM 846 N N . PRO A 1 110 ? 11.759 11.990 -14.534 1.00 79.62 110 PRO A N 1
ATOM 847 C CA . PRO A 1 110 ? 12.854 11.786 -15.477 1.00 79.62 110 PRO A CA 1
ATOM 848 C C . PRO A 1 110 ? 14.197 12.133 -14.817 1.00 79.62 110 PRO A C 1
ATOM 850 O O . PRO A 1 110 ? 14.343 13.218 -14.258 1.00 79.62 110 PRO A O 1
ATOM 853 N N . GLY A 1 111 ? 15.148 11.196 -14.841 1.00 83.06 111 GLY A N 1
ATOM 854 C CA . GLY A 1 111 ? 16.432 11.309 -14.132 1.00 83.06 111 GLY A CA 1
ATOM 855 C C . GLY A 1 111 ? 16.434 10.792 -12.685 1.00 83.06 111 GLY A C 1
ATOM 856 O O . GLY A 1 111 ? 17.507 10.658 -12.107 1.00 83.06 111 GLY A O 1
ATOM 857 N N . GLY A 1 112 ? 15.271 10.439 -12.129 1.00 84.38 112 GLY A N 1
ATOM 858 C CA . GLY A 1 112 ? 15.116 9.973 -10.752 1.00 84.38 112 GLY A CA 1
ATOM 859 C C . GLY A 1 112 ? 15.374 11.064 -9.706 1.00 84.38 112 GLY A C 1
ATOM 860 O O . GLY A 1 112 ? 15.842 12.158 -10.011 1.00 84.38 112 GLY A O 1
ATOM 861 N N . ILE A 1 113 ? 15.037 10.765 -8.452 1.00 88.69 113 ILE A N 1
ATOM 862 C CA . ILE A 1 113 ? 15.469 11.558 -7.285 1.00 88.69 113 ILE A CA 1
ATOM 863 C C . ILE A 1 113 ? 16.430 10.719 -6.457 1.00 88.69 113 ILE A C 1
ATOM 865 O O . ILE A 1 113 ? 17.548 11.143 -6.179 1.00 88.69 113 ILE A O 1
ATOM 869 N N . PHE A 1 114 ? 16.000 9.506 -6.116 1.00 90.19 114 PHE A N 1
ATOM 870 C CA . PHE A 1 114 ? 16.819 8.521 -5.429 1.00 90.19 114 PHE A CA 1
ATOM 871 C C . PHE A 1 114 ? 17.102 7.319 -6.327 1.00 90.19 114 PHE A C 1
ATOM 873 O O . PHE A 1 114 ? 16.304 6.966 -7.198 1.00 90.19 114 PHE A O 1
ATOM 880 N N . SER A 1 115 ? 18.237 6.677 -6.065 1.00 86.62 115 SER A N 1
ATOM 881 C CA . SER A 1 115 ? 18.652 5.427 -6.697 1.00 86.62 115 SER A CA 1
ATOM 882 C C . SER A 1 115 ? 18.540 4.285 -5.696 1.00 86.62 115 SER A C 1
ATOM 884 O O . SER A 1 115 ? 18.680 4.494 -4.494 1.00 86.62 115 SER A O 1
ATOM 886 N N . ALA A 1 116 ? 18.302 3.073 -6.195 1.00 85.12 116 ALA A N 1
ATOM 887 C CA . ALA A 1 116 ? 18.270 1.885 -5.353 1.00 85.12 116 ALA A CA 1
ATOM 888 C C . ALA A 1 116 ? 19.640 1.625 -4.675 1.00 85.12 116 ALA A C 1
ATOM 890 O O . ALA A 1 116 ? 20.672 1.940 -5.275 1.00 85.12 116 ALA A O 1
ATOM 891 N N . PRO A 1 117 ? 19.672 0.998 -3.481 1.00 89.25 117 PRO A N 1
ATOM 892 C CA . PRO A 1 117 ? 18.523 0.523 -2.703 1.00 89.25 117 PRO A CA 1
ATOM 893 C C . PRO A 1 117 ? 17.725 1.673 -2.069 1.00 89.25 117 PRO A C 1
ATOM 895 O O . PRO A 1 117 ? 18.292 2.632 -1.554 1.00 89.25 117 PRO A O 1
ATOM 898 N N . LEU A 1 118 ? 16.395 1.571 -2.138 1.00 89.19 118 LEU A N 1
ATOM 899 C CA . LEU A 1 118 ? 15.483 2.566 -1.576 1.00 89.19 118 LEU A CA 1
ATOM 900 C C . LEU A 1 118 ? 15.191 2.207 -0.118 1.00 89.19 118 LEU A C 1
ATOM 902 O O . LEU A 1 118 ? 14.699 1.113 0.160 1.00 89.19 118 LEU A O 1
ATOM 906 N N . ASP A 1 119 ? 15.503 3.137 0.780 1.00 89.56 119 ASP A N 1
ATOM 907 C CA . ASP A 1 119 ? 15.345 3.004 2.227 1.00 89.56 119 ASP A CA 1
ATOM 908 C C . ASP A 1 119 ? 14.341 4.031 2.764 1.00 89.56 119 ASP A C 1
ATOM 910 O O . ASP A 1 119 ? 14.266 5.170 2.294 1.00 89.56 119 ASP A O 1
ATOM 914 N N . GLU A 1 120 ? 13.582 3.642 3.783 1.00 89.44 120 GLU A N 1
ATOM 915 C CA . GLU A 1 120 ? 12.490 4.428 4.349 1.00 89.44 120 GLU A CA 1
ATOM 916 C C . GLU A 1 120 ? 12.943 5.774 4.935 1.00 89.44 120 GLU A C 1
ATOM 918 O O . GLU A 1 120 ? 12.129 6.695 5.028 1.00 89.44 120 GLU A O 1
ATOM 923 N N . SER A 1 121 ? 14.223 5.941 5.286 1.00 89.75 121 SER A N 1
ATOM 924 C CA . SER A 1 121 ? 14.775 7.229 5.729 1.00 89.75 121 SER A CA 1
ATOM 925 C C . SER A 1 121 ? 14.772 8.302 4.632 1.00 89.75 121 SER A C 1
ATOM 927 O O . SER A 1 121 ? 14.695 9.492 4.943 1.00 89.75 121 SER A O 1
ATOM 929 N N . LEU A 1 122 ? 14.766 7.909 3.352 1.00 88.25 122 LEU A N 1
ATOM 930 C CA . LEU A 1 122 ? 14.760 8.823 2.199 1.00 88.25 122 LEU A CA 1
ATOM 931 C C . LEU A 1 122 ? 13.417 9.538 2.010 1.00 88.25 122 LEU A C 1
ATOM 933 O O . LEU A 1 122 ? 13.325 10.587 1.378 1.00 88.25 122 LEU A O 1
ATOM 937 N N . ILE A 1 123 ? 12.341 8.985 2.563 1.00 81.00 123 ILE A N 1
ATOM 938 C CA . ILE A 1 123 ? 10.988 9.515 2.389 1.00 81.00 123 ILE A CA 1
ATOM 939 C C . ILE A 1 123 ? 10.852 10.950 2.928 1.00 81.00 123 ILE A C 1
ATOM 941 O O . ILE A 1 123 ? 10.080 11.751 2.393 1.00 81.00 123 ILE A O 1
ATOM 945 N N . GLY A 1 124 ? 11.575 11.270 4.003 1.00 81.06 124 GLY A N 1
ATOM 946 C CA . GLY A 1 124 ? 11.547 12.586 4.642 1.00 81.06 124 GLY A CA 1
ATOM 947 C C . GLY A 1 124 ? 12.400 13.644 3.942 1.00 81.06 124 GLY A C 1
ATOM 948 O O . GLY A 1 124 ? 12.370 14.797 4.361 1.00 81.06 124 GLY A O 1
ATOM 949 N N . THR A 1 125 ? 13.156 13.271 2.906 1.00 88.38 125 THR A N 1
ATOM 950 C CA . THR A 1 125 ? 14.166 14.128 2.264 1.00 88.38 125 THR A CA 1
ATOM 951 C C . THR A 1 125 ? 13.838 14.451 0.805 1.00 88.38 125 THR A C 1
ATOM 953 O O . THR A 1 125 ? 14.700 14.916 0.061 1.00 88.38 125 THR A O 1
ATOM 956 N N . LEU A 1 126 ? 12.588 14.222 0.382 1.00 86.25 126 LEU A N 1
ATOM 957 C CA . LEU A 1 126 ? 12.132 14.594 -0.955 1.00 86.25 126 LEU A CA 1
ATOM 958 C C . LEU A 1 126 ? 12.263 16.113 -1.179 1.00 86.25 126 LEU A C 1
ATOM 960 O O . LEU A 1 126 ? 11.820 16.884 -0.327 1.00 86.25 126 LEU A O 1
ATOM 964 N N . PRO A 1 127 ? 12.789 16.547 -2.338 1.00 88.81 127 PRO A N 1
ATOM 965 C CA . PRO A 1 127 ? 12.745 17.941 -2.764 1.00 88.81 127 PRO A CA 1
ATOM 966 C C . PRO A 1 127 ? 11.318 18.505 -2.759 1.00 88.81 127 PRO A C 1
ATOM 968 O O . PRO A 1 127 ? 10.381 17.810 -3.161 1.00 88.81 127 PRO A O 1
ATOM 971 N N . ASP A 1 128 ? 11.153 19.765 -2.348 1.00 86.44 128 ASP A N 1
ATOM 972 C CA . ASP A 1 128 ? 9.834 20.403 -2.199 1.00 86.44 128 ASP A CA 1
ATOM 973 C C . ASP A 1 128 ? 9.023 20.422 -3.503 1.00 86.44 128 ASP A C 1
ATOM 975 O O . ASP A 1 128 ? 7.807 20.210 -3.487 1.00 86.44 128 ASP A O 1
ATOM 979 N N . ASP A 1 129 ? 9.700 20.619 -4.639 1.00 84.38 129 ASP A N 1
ATOM 980 C CA . ASP A 1 129 ? 9.082 20.622 -5.968 1.00 84.38 129 ASP A CA 1
ATOM 981 C C . ASP A 1 129 ? 8.423 19.275 -6.293 1.00 84.38 129 ASP A C 1
ATOM 983 O O . ASP A 1 129 ? 7.327 19.227 -6.853 1.00 84.38 129 ASP A O 1
ATOM 987 N N . TYR A 1 130 ? 9.051 18.171 -5.888 1.00 83.38 130 TYR A N 1
ATOM 988 C CA . TYR A 1 130 ? 8.494 16.838 -6.057 1.00 83.38 130 TYR A CA 1
ATOM 989 C C . TYR A 1 130 ? 7.503 16.475 -4.956 1.00 83.38 130 TYR A C 1
ATOM 991 O O . TYR A 1 130 ? 6.472 15.872 -5.243 1.00 83.38 130 TYR A O 1
ATOM 999 N N . ALA A 1 131 ? 7.777 16.851 -3.707 1.00 82.94 131 ALA A N 1
ATOM 1000 C CA . ALA A 1 131 ? 6.908 16.563 -2.572 1.00 82.94 131 ALA A CA 1
ATOM 1001 C C . ALA A 1 131 ? 5.499 17.152 -2.758 1.00 82.94 131 ALA A C 1
ATOM 1003 O O . ALA A 1 131 ? 4.527 16.532 -2.330 1.00 82.94 131 ALA A O 1
ATOM 1004 N N . GLY A 1 132 ? 5.378 18.308 -3.423 1.00 78.12 132 GLY A N 1
ATOM 1005 C CA . GLY A 1 132 ? 4.091 18.902 -3.804 1.00 78.12 132 GLY A CA 1
ATOM 1006 C C . GLY A 1 132 ? 3.393 18.217 -4.986 1.00 78.12 132 GLY A C 1
ATOM 1007 O O . GLY A 1 132 ? 2.175 18.313 -5.115 1.00 78.12 132 GLY A O 1
ATOM 1008 N N . ALA A 1 133 ? 4.134 17.492 -5.826 1.00 76.56 133 ALA A N 1
ATOM 1009 C CA . ALA A 1 133 ? 3.607 16.790 -6.998 1.00 76.56 133 ALA A CA 1
ATOM 1010 C C . ALA A 1 133 ? 3.031 15.401 -6.672 1.00 76.56 133 ALA A C 1
ATOM 1012 O O . ALA A 1 133 ? 2.516 14.719 -7.559 1.00 76.56 133 ALA A O 1
ATOM 1013 N N . VAL A 1 134 ? 3.125 14.961 -5.415 1.00 77.06 134 VAL A N 1
ATOM 1014 C CA . VAL A 1 134 ? 2.684 13.636 -4.987 1.00 77.06 134 VAL A CA 1
ATOM 1015 C C . VAL A 1 134 ? 1.903 13.687 -3.666 1.00 77.06 134 VAL A C 1
ATOM 1017 O O . VAL A 1 134 ? 2.175 14.507 -2.796 1.00 77.06 134 VAL A O 1
ATOM 1020 N N . ALA A 1 135 ? 0.921 12.800 -3.477 1.00 76.81 135 ALA A N 1
ATOM 1021 C CA . ALA A 1 135 ? -0.000 12.872 -2.332 1.00 76.81 135 ALA A CA 1
ATOM 1022 C C . ALA A 1 135 ? 0.578 12.328 -1.005 1.00 76.81 135 ALA A C 1
ATOM 1024 O O . ALA A 1 135 ? 0.030 12.590 0.073 1.00 76.81 135 ALA A O 1
ATOM 1025 N N . TYR A 1 136 ? 1.687 11.579 -1.056 1.00 78.25 136 TYR A N 1
ATOM 1026 C CA . TYR A 1 136 ? 2.281 10.878 0.092 1.00 78.25 136 TYR A CA 1
ATOM 1027 C C . TYR A 1 136 ? 2.647 11.799 1.262 1.00 78.25 136 TYR A C 1
ATOM 1029 O O . TYR A 1 136 ? 2.213 11.517 2.383 1.00 78.25 136 TYR A O 1
ATOM 1037 N N . PRO A 1 137 ? 3.417 12.892 1.068 1.00 84.06 137 PRO A N 1
ATOM 1038 C CA . PRO A 1 137 ? 3.826 13.744 2.182 1.00 84.06 137 PRO A CA 1
ATOM 1039 C C . PRO A 1 137 ? 2.615 14.368 2.885 1.00 84.06 137 PRO A C 1
ATOM 1041 O O . PRO A 1 137 ? 2.539 14.358 4.114 1.00 84.06 137 PRO A O 1
ATOM 1044 N N . SER A 1 138 ? 1.624 14.819 2.112 1.00 83.56 138 SER A N 1
ATOM 1045 C CA . SER A 1 138 ? 0.361 15.359 2.626 1.00 83.56 138 SER A CA 1
ATOM 1046 C C . SER A 1 138 ? -0.430 14.314 3.416 1.00 83.56 138 SER A C 1
ATOM 1048 O O . SER A 1 138 ? -0.860 14.584 4.538 1.00 83.56 138 SER A O 1
ATOM 1050 N N . SER A 1 139 ? -0.553 13.093 2.891 1.00 81.50 139 SER A N 1
ATOM 1051 C CA . SER A 1 139 ? -1.239 11.987 3.571 1.00 81.50 139 SER A CA 1
ATOM 1052 C C . SER A 1 139 ? -0.589 11.634 4.911 1.00 81.50 139 SER A C 1
ATOM 1054 O O . SER A 1 139 ? -1.289 11.461 5.909 1.00 81.50 139 SER A O 1
ATOM 1056 N N . ARG A 1 140 ? 0.747 11.578 4.969 1.00 84.81 140 ARG A N 1
ATOM 1057 C CA . ARG A 1 140 ? 1.494 11.313 6.212 1.00 84.81 140 ARG A CA 1
ATOM 1058 C C . ARG A 1 140 ? 1.273 12.406 7.252 1.00 84.81 140 ARG A C 1
ATOM 1060 O O . ARG A 1 140 ? 1.008 12.082 8.406 1.00 84.81 140 ARG A O 1
ATOM 1067 N N . ARG A 1 141 ? 1.318 13.682 6.848 1.00 87.25 141 ARG A N 1
ATOM 1068 C CA . ARG A 1 141 ? 1.038 14.820 7.744 1.00 87.25 141 ARG A CA 1
ATOM 1069 C C . ARG A 1 141 ? -0.374 14.737 8.318 1.00 87.25 141 ARG A C 1
ATOM 1071 O O . ARG A 1 141 ? -0.533 14.819 9.530 1.00 87.25 141 ARG A O 1
ATOM 1078 N N . LEU A 1 142 ? -1.379 14.485 7.475 1.00 85.25 142 LEU A N 1
ATOM 1079 C CA . LEU A 1 142 ? -2.768 14.329 7.920 1.00 85.25 142 LEU A CA 1
ATOM 1080 C C . LEU A 1 142 ? -2.922 13.197 8.946 1.00 85.25 142 LEU A C 1
ATOM 1082 O O . LEU A 1 142 ? -3.579 13.379 9.967 1.00 85.25 142 LEU A O 1
ATOM 1086 N N . LEU A 1 143 ? -2.298 12.040 8.708 1.00 83.19 143 LEU A N 1
ATOM 1087 C CA . LEU A 1 143 ? -2.352 10.893 9.622 1.00 83.19 143 LEU A CA 1
ATOM 1088 C C . LEU A 1 143 ? -1.609 11.146 10.937 1.00 83.19 143 LEU A C 1
ATOM 1090 O O . LEU A 1 143 ? -2.091 10.732 11.996 1.00 83.19 143 LEU A O 1
ATOM 1094 N N . ALA A 1 144 ? -0.459 11.820 10.873 1.00 86.50 144 ALA A N 1
ATOM 1095 C CA . ALA A 1 144 ? 0.307 12.229 12.042 1.00 86.50 144 ALA A CA 1
ATOM 1096 C C . ALA A 1 144 ? -0.518 13.175 12.921 1.00 86.50 144 ALA A C 1
ATOM 1098 O O . ALA A 1 144 ? -0.771 12.842 14.076 1.00 86.50 144 ALA A O 1
ATOM 1099 N N . SER A 1 145 ? -1.048 14.261 12.353 1.00 86.75 145 SER A N 1
ATOM 1100 C CA . SER A 1 145 ? -1.918 15.201 13.072 1.00 86.75 145 SER A CA 1
ATOM 1101 C C . SER A 1 145 ? -3.179 14.525 13.613 1.00 86.75 145 SER A C 1
ATOM 1103 O O . SER A 1 145 ? -3.585 14.758 14.748 1.00 86.75 145 SER A O 1
ATOM 1105 N N . ALA A 1 146 ? -3.788 13.614 12.849 1.00 82.00 146 ALA A N 1
ATOM 1106 C CA . ALA A 1 146 ? -4.963 12.877 13.308 1.00 82.00 146 ALA A CA 1
ATOM 1107 C C . ALA A 1 146 ? -4.667 11.942 14.493 1.00 82.00 146 ALA A C 1
ATOM 1109 O O . ALA A 1 146 ? -5.589 11.609 15.247 1.00 82.00 146 ALA A O 1
ATOM 1110 N N . SER A 1 147 ? -3.418 11.504 14.658 1.00 81.50 147 SER A N 1
ATOM 1111 C CA . SER A 1 147 ? -2.988 10.548 15.688 1.00 81.50 147 SER A CA 1
ATOM 1112 C C . SER A 1 147 ? -2.294 11.207 16.883 1.00 81.50 147 SER A C 1
ATOM 1114 O O . SER A 1 147 ? -2.110 10.556 17.907 1.00 81.50 147 SER A O 1
ATOM 1116 N N . GLU A 1 148 ? -1.934 12.483 16.779 1.00 85.50 148 GLU A N 1
ATOM 1117 C CA . GLU A 1 148 ? -1.225 13.222 17.821 1.00 85.50 148 GLU A CA 1
ATOM 1118 C C . GLU A 1 148 ? -2.002 13.239 19.146 1.00 85.50 148 GLU A C 1
ATOM 1120 O O . GLU A 1 148 ? -3.209 13.491 19.180 1.00 85.50 148 GLU A O 1
ATOM 1125 N N . GLY A 1 149 ? -1.306 12.907 20.239 1.00 81.62 149 GLY A N 1
ATOM 1126 C CA . GLY A 1 149 ? -1.876 12.847 21.590 1.00 81.62 149 GLY A CA 1
ATOM 1127 C C . GLY A 1 149 ? -2.924 11.749 21.811 1.00 81.62 149 GLY A C 1
ATOM 1128 O O . GLY A 1 149 ? -3.570 11.729 22.857 1.00 81.62 149 GLY A O 1
ATOM 1129 N N . LYS A 1 150 ? -3.123 10.837 20.851 1.00 77.81 150 LYS A N 1
ATOM 1130 C CA . LYS A 1 150 ? -4.146 9.784 20.915 1.00 77.81 150 LYS A CA 1
ATOM 1131 C C . LYS A 1 150 ? -3.482 8.400 20.996 1.00 77.81 150 LYS A C 1
ATOM 1133 O O . LYS A 1 150 ? -2.399 8.206 20.456 1.00 77.81 150 LYS A O 1
ATOM 1138 N N . PRO A 1 151 ? -4.138 7.395 21.607 1.00 72.56 151 PRO A N 1
ATOM 1139 C CA . PRO A 1 151 ? -3.597 6.030 21.683 1.00 72.56 151 PRO A CA 1
ATOM 1140 C C . PRO A 1 151 ? -3.552 5.321 20.319 1.00 72.56 151 PRO A C 1
ATOM 1142 O O . PRO A 1 151 ? -2.909 4.285 20.161 1.00 72.56 151 PRO A O 1
ATOM 1145 N N . ARG A 1 152 ? -4.263 5.856 19.322 1.00 73.44 152 ARG A N 1
ATOM 1146 C CA . ARG A 1 152 ? -4.267 5.327 17.959 1.00 73.44 152 ARG A CA 1
ATOM 1147 C C . ARG A 1 152 ? -3.007 5.745 17.220 1.00 73.44 152 ARG A C 1
ATOM 1149 O O . ARG A 1 152 ? -2.529 6.863 17.350 1.00 73.44 152 ARG A O 1
ATOM 1156 N N . THR A 1 153 ? -2.526 4.849 16.376 1.00 77.38 153 THR A N 1
ATOM 1157 C CA . THR A 1 153 ? -1.348 5.094 15.559 1.00 77.38 153 THR A CA 1
ATOM 1158 C C . THR A 1 153 ? -1.547 4.542 14.161 1.00 77.38 153 THR A C 1
ATOM 1160 O O . THR A 1 153 ? -2.317 3.602 13.966 1.00 77.38 153 THR A O 1
ATOM 1163 N N . TRP A 1 154 ? -0.828 5.105 13.201 1.00 80.81 154 TRP A N 1
ATOM 1164 C CA . TRP A 1 154 ? -0.870 4.712 11.803 1.00 80.81 154 TRP A CA 1
ATOM 1165 C C . TRP A 1 154 ? 0.440 4.038 11.394 1.00 80.81 154 TRP A C 1
ATOM 1167 O O . TRP A 1 154 ? 1.424 4.035 12.138 1.00 80.81 154 TRP A O 1
ATOM 1177 N N . ARG A 1 155 ? 0.422 3.421 10.217 1.00 83.69 155 ARG A N 1
ATOM 1178 C CA . ARG A 1 155 ? 1.598 2.886 9.536 1.00 83.69 155 ARG A CA 1
ATOM 1179 C C . ARG A 1 155 ? 1.400 2.978 8.037 1.00 83.69 155 ARG A C 1
ATOM 1181 O O . ARG A 1 155 ? 0.272 3.128 7.570 1.00 83.69 155 ARG A O 1
ATOM 1188 N N . GLU A 1 156 ? 2.490 2.916 7.301 1.00 83.56 156 GLU A N 1
ATOM 1189 C CA . GLU A 1 156 ? 2.483 2.886 5.848 1.00 83.56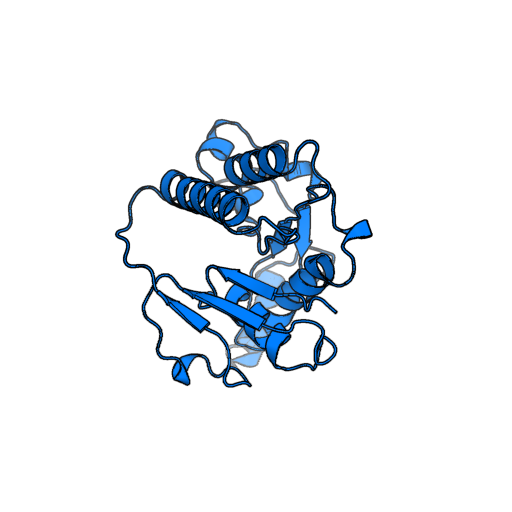 156 GLU A CA 1
ATOM 1190 C C . GLU A 1 156 ? 3.313 1.703 5.356 1.00 83.56 156 GLU A C 1
ATOM 1192 O O . GLU A 1 156 ? 4.370 1.404 5.897 1.00 83.56 156 GLU A O 1
ATOM 1197 N N . VAL A 1 157 ? 2.817 1.016 4.333 1.00 82.75 157 VAL A N 1
ATOM 1198 C CA . VAL A 1 157 ? 3.537 -0.042 3.625 1.00 82.75 157 VAL A CA 1
ATOM 1199 C C . VAL A 1 157 ? 3.763 0.473 2.228 1.00 82.75 157 VAL A C 1
ATOM 1201 O O . VAL A 1 157 ? 2.802 0.798 1.540 1.00 82.75 157 VAL A O 1
ATOM 1204 N N . CYS A 1 158 ? 5.016 0.559 1.829 1.00 85.06 158 CYS A N 1
ATOM 1205 C CA . CYS A 1 158 ? 5.458 0.996 0.525 1.00 85.06 158 CYS A CA 1
ATOM 1206 C C . CYS A 1 158 ? 5.806 -0.255 -0.297 1.00 85.06 158 CYS A C 1
ATOM 1208 O O . CYS A 1 158 ? 6.921 -0.766 -0.187 1.00 85.06 158 CYS A O 1
ATOM 1210 N N . PRO A 1 159 ? 4.848 -0.832 -1.044 1.00 79.81 159 PRO A N 1
ATOM 1211 C CA . PRO A 1 159 ? 5.141 -1.979 -1.889 1.00 79.81 159 PRO A CA 1
ATOM 1212 C C . PRO A 1 159 ? 6.051 -1.572 -3.053 1.00 79.81 159 PRO A C 1
ATOM 1214 O O . PRO A 1 159 ? 5.902 -0.485 -3.621 1.00 79.81 159 PRO A O 1
ATOM 1217 N N . ASP A 1 160 ? 6.947 -2.477 -3.439 1.00 78.00 160 ASP A N 1
ATOM 1218 C CA . ASP A 1 160 ? 7.599 -2.424 -4.749 1.00 78.00 160 ASP A CA 1
ATOM 1219 C C . ASP A 1 160 ? 6.595 -2.775 -5.870 1.00 78.00 160 ASP A C 1
ATOM 1221 O O . ASP A 1 160 ? 5.400 -2.979 -5.622 1.00 78.00 160 ASP A O 1
ATOM 1225 N N . ALA A 1 161 ? 7.057 -2.831 -7.120 1.00 76.31 161 ALA A N 1
ATOM 1226 C CA . ALA A 1 161 ? 6.274 -3.248 -8.270 1.00 76.31 161 ALA A CA 1
ATOM 1227 C C . ALA A 1 161 ? 5.519 -4.552 -7.969 1.00 76.31 161 ALA A C 1
ATOM 1229 O O . ALA A 1 161 ? 6.100 -5.631 -7.834 1.00 76.31 161 ALA A O 1
ATOM 1230 N N . VAL A 1 162 ? 4.193 -4.450 -7.881 1.00 73.00 162 VAL A N 1
ATOM 1231 C CA . VAL A 1 162 ? 3.346 -5.611 -7.625 1.00 73.00 162 VAL A CA 1
ATOM 1232 C C . VAL A 1 162 ? 3.152 -6.359 -8.940 1.00 73.00 162 VAL A C 1
ATOM 1234 O O . VAL A 1 162 ? 2.325 -5.989 -9.772 1.00 73.00 162 VAL A O 1
ATOM 1237 N N . VAL A 1 163 ? 3.936 -7.418 -9.129 1.00 68.62 163 VAL A N 1
ATOM 1238 C CA . VAL A 1 163 ? 3.874 -8.288 -10.308 1.00 68.62 163 VAL A CA 1
ATOM 1239 C C . VAL A 1 163 ? 3.020 -9.516 -10.000 1.00 68.62 163 VAL A C 1
ATOM 1241 O O . VAL A 1 163 ? 3.225 -10.198 -8.999 1.00 68.62 163 VAL A O 1
ATOM 1244 N N . GLY A 1 164 ? 2.065 -9.826 -10.878 1.00 61.97 164 GLY A N 1
ATOM 1245 C CA . GLY A 1 164 ? 1.322 -11.087 -10.864 1.00 61.97 164 GLY A CA 1
ATOM 1246 C C . GLY A 1 164 ? -0.196 -10.926 -10.880 1.00 61.97 164 GLY A C 1
ATOM 1247 O O . GLY A 1 164 ? -0.728 -9.830 -11.036 1.00 61.97 164 GLY A O 1
ATOM 1248 N N . PHE A 1 165 ? -0.889 -12.053 -10.709 1.00 59.25 165 PHE A N 1
ATOM 1249 C CA . PHE A 1 165 ? -2.347 -12.166 -10.671 1.00 59.25 165 PHE A CA 1
ATOM 1250 C C . PHE A 1 165 ? -2.752 -13.004 -9.450 1.00 59.25 165 PHE A C 1
ATOM 1252 O O . PHE A 1 165 ? -2.198 -14.086 -9.241 1.00 59.25 165 PHE A O 1
ATOM 1259 N N . ARG A 1 166 ? -3.689 -12.509 -8.631 1.00 59.44 166 ARG A N 1
ATOM 1260 C CA . ARG A 1 166 ? -4.236 -13.161 -7.422 1.00 59.44 166 ARG A CA 1
ATOM 1261 C C . ARG A 1 166 ? -3.203 -13.516 -6.335 1.00 59.44 166 ARG A C 1
ATOM 1263 O O . ARG A 1 166 ? -3.052 -12.762 -5.380 1.00 59.44 166 ARG A O 1
ATOM 1270 N N . ALA A 1 167 ? -2.476 -14.629 -6.458 1.00 50.75 167 ALA A N 1
ATOM 1271 C CA . ALA A 1 167 ? -1.646 -15.193 -5.381 1.00 50.75 167 ALA A CA 1
ATOM 1272 C C . ALA A 1 167 ? -0.429 -14.326 -5.004 1.00 50.75 167 ALA A C 1
ATOM 1274 O O . ALA A 1 167 ? -0.010 -14.296 -3.852 1.00 50.75 167 ALA A O 1
ATOM 1275 N N . GLN A 1 168 ? 0.140 -13.575 -5.951 1.00 50.88 168 GLN A N 1
ATOM 1276 C CA . GLN A 1 168 ? 1.306 -12.721 -5.672 1.00 50.88 168 GLN A CA 1
ATOM 1277 C C . GLN A 1 168 ? 0.920 -11.391 -5.000 1.00 50.88 168 GLN A C 1
ATOM 1279 O O . GLN A 1 168 ? 1.706 -10.845 -4.227 1.00 50.88 168 GLN A O 1
ATOM 1284 N N . TRP A 1 169 ? -0.325 -10.925 -5.192 1.00 59.94 169 TRP A N 1
ATOM 1285 C CA . TRP A 1 169 ? -0.890 -9.763 -4.482 1.00 59.94 169 TRP A CA 1
ATOM 1286 C C . TRP A 1 169 ? -0.969 -10.005 -2.970 1.00 59.94 169 TRP A C 1
ATOM 1288 O O . TRP A 1 169 ? -0.952 -9.064 -2.174 1.00 59.94 169 TRP A O 1
ATOM 1298 N N . GLN A 1 170 ? -1.004 -11.281 -2.572 1.00 66.88 170 GLN A N 1
ATOM 1299 C CA . GLN A 1 170 ? -1.126 -11.694 -1.184 1.00 66.88 170 GLN A CA 1
ATOM 1300 C C . GLN A 1 170 ? 0.085 -11.297 -0.344 1.00 66.88 170 GLN A C 1
ATOM 1302 O O . GLN A 1 170 ? -0.088 -11.091 0.843 1.00 66.88 170 GLN A O 1
ATOM 1307 N N . ARG A 1 171 ? 1.302 -11.127 -0.883 1.00 75.25 171 ARG A N 1
ATOM 1308 C CA . ARG A 1 171 ? 2.459 -10.795 -0.022 1.00 75.25 171 ARG A CA 1
ATOM 1309 C C . ARG A 1 171 ? 2.372 -9.390 0.568 1.00 75.25 171 ARG A C 1
ATOM 1311 O O . ARG A 1 171 ? 2.477 -9.240 1.782 1.00 75.25 171 ARG A O 1
ATOM 1318 N N . ALA A 1 172 ? 2.110 -8.383 -0.265 1.00 75.69 172 ALA A N 1
ATOM 1319 C CA . ALA A 1 172 ? 1.897 -7.014 0.207 1.00 75.69 172 ALA A CA 1
ATOM 1320 C C . ALA A 1 172 ? 0.650 -6.922 1.103 1.00 75.69 172 ALA A C 1
ATOM 1322 O O . ALA A 1 172 ? 0.683 -6.258 2.136 1.00 75.69 172 ALA A O 1
ATOM 1323 N N . ALA A 1 173 ? -0.424 -7.642 0.757 1.00 77.06 173 ALA A N 1
ATOM 1324 C CA . ALA A 1 173 ? -1.637 -7.714 1.568 1.00 77.06 173 ALA A CA 1
ATOM 1325 C C . ALA A 1 173 ? -1.418 -8.396 2.933 1.00 77.06 173 ALA A C 1
ATOM 1327 O O . ALA A 1 173 ? -1.857 -7.881 3.958 1.00 77.06 173 ALA A O 1
ATOM 1328 N N . ARG A 1 174 ? -0.695 -9.517 2.975 1.00 83.12 174 ARG A N 1
ATOM 1329 C CA . ARG A 1 174 ? -0.334 -10.236 4.204 1.00 83.12 174 ARG A CA 1
ATOM 1330 C C . ARG A 1 174 ? 0.577 -9.406 5.074 1.00 83.12 174 ARG A C 1
ATOM 1332 O O . ARG A 1 174 ? 0.308 -9.288 6.261 1.00 83.12 174 ARG A O 1
ATOM 1339 N N . PHE A 1 175 ? 1.606 -8.779 4.502 1.00 82.06 175 PHE A N 1
ATOM 1340 C CA . PHE A 1 175 ? 2.444 -7.858 5.262 1.00 82.06 175 PHE A CA 1
ATOM 1341 C C . PHE A 1 175 ? 1.619 -6.690 5.797 1.00 82.06 175 PHE A C 1
ATOM 1343 O O . PHE A 1 175 ? 1.798 -6.279 6.943 1.00 82.06 175 PHE A O 1
ATOM 1350 N N . ALA A 1 176 ? 0.650 -6.213 5.016 1.00 78.62 176 ALA A N 1
ATOM 1351 C CA . ALA A 1 176 ? -0.237 -5.175 5.480 1.00 78.62 176 ALA A CA 1
ATOM 1352 C C . ALA A 1 176 ? -1.077 -5.613 6.684 1.00 78.62 176 ALA A C 1
ATOM 1354 O O . ALA A 1 176 ? -1.114 -4.931 7.708 1.00 78.62 176 ALA A O 1
ATOM 1355 N N . ILE A 1 177 ? -1.688 -6.788 6.605 1.00 78.81 177 ILE A N 1
ATOM 1356 C CA . ILE A 1 177 ? -2.441 -7.383 7.708 1.00 78.81 177 ILE A CA 1
ATOM 1357 C C . ILE A 1 177 ? -1.529 -7.656 8.912 1.00 78.81 177 ILE A C 1
ATOM 1359 O O . ILE A 1 177 ? -1.909 -7.353 10.038 1.00 78.81 177 ILE A O 1
ATOM 1363 N N . TYR A 1 178 ? -0.319 -8.169 8.700 1.00 81.44 178 TYR A N 1
ATOM 1364 C CA . TYR A 1 178 ? 0.668 -8.421 9.747 1.00 81.44 178 TYR A CA 1
ATOM 1365 C C . TYR A 1 178 ? 1.010 -7.147 10.507 1.00 81.44 178 TYR A C 1
ATOM 1367 O O . TYR A 1 178 ? 0.826 -7.069 11.725 1.00 81.44 178 TYR A O 1
ATOM 1375 N N . ALA A 1 179 ? 1.448 -6.127 9.765 1.00 74.69 179 ALA A N 1
ATOM 1376 C CA . ALA A 1 179 ? 1.817 -4.842 10.314 1.00 74.69 179 ALA A CA 1
ATOM 1377 C C . ALA A 1 179 ? 0.625 -4.232 11.042 1.00 74.69 179 ALA A C 1
ATOM 1379 O O . ALA A 1 179 ? 0.800 -3.761 12.156 1.00 74.69 179 ALA A O 1
ATOM 1380 N N . ALA A 1 180 ? -0.577 -4.264 10.455 1.00 71.44 180 ALA A N 1
ATOM 1381 C CA . ALA A 1 180 ? -1.808 -3.675 10.984 1.00 71.44 180 ALA A CA 1
ATOM 1382 C C . ALA A 1 180 ? -2.365 -4.388 12.225 1.00 71.44 180 ALA A C 1
ATOM 1384 O O . ALA A 1 180 ? -2.736 -3.727 13.198 1.00 71.44 180 ALA A O 1
ATOM 1385 N N . ALA A 1 181 ? -2.472 -5.712 12.172 1.00 69.44 181 ALA A N 1
ATOM 1386 C CA . ALA A 1 181 ? -3.309 -6.499 13.066 1.00 69.44 181 ALA A CA 1
ATOM 1387 C C . ALA A 1 181 ? -2.545 -7.434 13.991 1.00 69.44 181 ALA A C 1
ATOM 1389 O O . ALA A 1 181 ? -3.008 -7.648 15.109 1.00 69.44 181 ALA A O 1
ATOM 1390 N N . LEU A 1 182 ? -1.402 -7.958 13.550 1.00 74.19 182 LEU A N 1
ATOM 1391 C CA . LEU A 1 182 ? -0.648 -8.954 14.308 1.00 74.19 182 LEU A CA 1
ATOM 1392 C C . LEU A 1 182 ? 0.503 -8.349 15.113 1.00 74.19 182 LEU A C 1
ATOM 1394 O O . LEU A 1 182 ? 0.890 -8.935 16.116 1.00 74.19 182 LEU A O 1
ATOM 1398 N N . ARG A 1 183 ? 1.047 -7.195 14.697 1.00 77.25 183 ARG A N 1
ATOM 1399 C CA . ARG A 1 183 ? 2.162 -6.510 15.382 1.00 77.25 183 ARG A CA 1
ATOM 1400 C C . ARG A 1 183 ? 1.950 -5.003 15.572 1.00 77.25 183 ARG A C 1
ATOM 1402 O O . ARG A 1 183 ? 2.792 -4.201 15.151 1.00 77.25 183 ARG A O 1
ATOM 1409 N N . PRO A 1 184 ? 0.831 -4.568 16.176 1.00 70.19 184 PRO A N 1
ATOM 1410 C CA . PRO A 1 184 ? 0.526 -3.148 16.318 1.00 70.19 184 PRO A CA 1
ATOM 1411 C C . PRO A 1 184 ? 1.550 -2.369 17.152 1.00 70.19 184 PRO A C 1
ATOM 1413 O O . PRO A 1 184 ? 1.791 -1.201 16.859 1.00 70.19 184 PRO A O 1
ATOM 1416 N N . GLU A 1 185 ? 2.183 -3.003 18.134 1.00 77.50 185 GLU A N 1
ATOM 1417 C CA . GLU A 1 185 ? 3.231 -2.415 18.971 1.00 77.50 185 GLU A CA 1
ATOM 1418 C C . GLU A 1 185 ? 4.559 -2.216 18.227 1.00 77.50 185 GLU A C 1
ATOM 1420 O O . GLU A 1 185 ? 5.211 -1.188 18.395 1.00 77.50 185 GLU A O 1
ATOM 1425 N N . ALA A 1 186 ? 4.948 -3.153 17.357 1.00 79.06 186 ALA A N 1
ATOM 1426 C CA . ALA A 1 186 ? 6.205 -3.054 16.612 1.00 79.06 186 ALA A CA 1
ATOM 1427 C C . ALA A 1 186 ? 6.078 -2.141 15.380 1.00 79.06 186 ALA A C 1
ATOM 1429 O O . ALA A 1 186 ? 6.985 -1.354 15.076 1.00 79.06 186 ALA A O 1
ATOM 1430 N N . CYS A 1 187 ? 4.935 -2.232 14.694 1.00 77.94 187 CYS A N 1
ATOM 1431 C CA . CYS A 1 187 ? 4.675 -1.552 13.429 1.00 77.94 187 CYS A CA 1
ATOM 1432 C C . CYS A 1 187 ? 3.868 -0.255 13.576 1.00 77.94 187 CYS A C 1
ATOM 1434 O O . CYS A 1 187 ? 3.575 0.394 12.578 1.00 77.94 187 CYS A O 1
ATOM 1436 N N . GLY A 1 188 ? 3.489 0.129 14.794 1.00 75.25 188 GLY A N 1
ATOM 1437 C CA . GLY A 1 188 ? 2.889 1.427 15.082 1.00 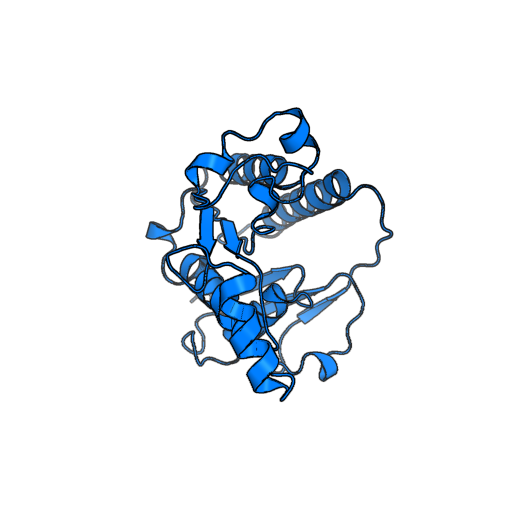75.25 188 GLY A CA 1
ATOM 1438 C C . GLY A 1 188 ? 3.902 2.577 15.101 1.00 75.25 188 GLY A C 1
ATOM 1439 O O . GLY A 1 188 ? 5.092 2.403 14.846 1.00 75.25 188 GLY A O 1
ATOM 1440 N N . GLY A 1 189 ? 3.419 3.769 15.438 1.00 79.19 189 GLY A N 1
ATOM 1441 C CA . GLY A 1 189 ? 4.221 4.981 15.622 1.00 79.19 189 GLY A CA 1
ATOM 1442 C C . GLY A 1 189 ? 4.343 5.871 14.385 1.00 79.19 189 GLY A C 1
ATOM 1443 O O . GLY A 1 189 ? 5.233 6.709 14.350 1.00 79.19 189 GLY A O 1
ATOM 1444 N N . GLY A 1 190 ? 3.497 5.696 13.365 1.00 81.31 190 GLY A N 1
ATOM 1445 C CA . GLY A 1 190 ? 3.609 6.458 12.115 1.00 81.31 190 GLY A CA 1
ATOM 1446 C C . GLY A 1 190 ? 4.801 6.047 11.250 1.00 81.31 190 GLY A C 1
ATOM 1447 O O . GLY A 1 190 ? 5.346 6.858 10.508 1.00 81.31 190 GLY A O 1
ATOM 1448 N N . LYS A 1 191 ? 5.227 4.786 11.370 1.00 84.62 191 LYS A N 1
ATOM 1449 C CA . LYS A 1 191 ? 6.350 4.229 10.613 1.00 84.62 191 LYS A CA 1
ATOM 1450 C C . LYS A 1 191 ? 5.937 3.861 9.191 1.00 84.62 191 LYS A C 1
ATOM 1452 O O . LYS A 1 191 ? 4.796 3.456 8.953 1.00 84.62 191 LYS A O 1
ATOM 1457 N N . THR A 1 192 ? 6.900 3.944 8.281 1.00 85.38 192 THR A N 1
ATOM 1458 C CA . THR A 1 192 ? 6.788 3.403 6.923 1.00 85.38 192 THR A CA 1
ATOM 1459 C C . THR A 1 192 ? 7.629 2.137 6.816 1.00 85.38 192 THR A C 1
ATOM 1461 O O . THR A 1 192 ? 8.645 2.034 7.497 1.00 85.38 192 THR A O 1
ATOM 1464 N N . PHE A 1 193 ? 7.185 1.187 5.997 1.00 87.25 193 PHE A N 1
ATOM 1465 C CA . PHE A 1 193 ? 7.856 -0.086 5.758 1.00 87.25 193 PHE A CA 1
ATOM 1466 C C . PHE A 1 193 ? 7.868 -0.404 4.265 1.00 87.25 193 PHE A C 1
ATOM 1468 O O . PHE A 1 193 ? 6.803 -0.508 3.652 1.00 87.25 193 PHE A O 1
ATOM 1475 N N . ASN A 1 194 ? 9.041 -0.607 3.682 1.00 88.06 194 ASN A N 1
ATOM 1476 C CA . ASN A 1 194 ? 9.183 -1.140 2.336 1.00 88.06 194 ASN A CA 1
ATOM 1477 C C . ASN A 1 194 ? 8.759 -2.611 2.326 1.00 88.06 194 ASN A C 1
ATOM 1479 O O . ASN A 1 194 ? 9.069 -3.379 3.236 1.00 88.06 194 ASN A O 1
ATOM 1483 N N . ALA A 1 195 ? 8.017 -3.005 1.295 1.00 85.06 195 ALA A N 1
ATOM 1484 C CA . ALA A 1 195 ? 7.599 -4.384 1.087 1.00 85.06 195 ALA A CA 1
ATOM 1485 C C . ALA A 1 195 ? 8.021 -4.841 -0.311 1.00 85.06 195 ALA A C 1
ATOM 1487 O O . ALA A 1 195 ? 7.377 -4.506 -1.307 1.00 85.06 195 ALA A O 1
ATOM 1488 N N . ALA A 1 196 ? 9.099 -5.621 -0.358 1.00 82.94 196 ALA A N 1
ATOM 1489 C CA . ALA A 1 196 ? 9.668 -6.200 -1.569 1.00 82.94 196 ALA A CA 1
ATOM 1490 C C . ALA A 1 196 ? 9.775 -7.729 -1.445 1.00 82.94 196 ALA A C 1
ATOM 1492 O O . ALA A 1 196 ? 9.704 -8.293 -0.351 1.00 82.94 196 ALA A O 1
ATOM 1493 N N . ASP A 1 197 ? 9.904 -8.411 -2.580 1.00 80.12 197 ASP A N 1
ATOM 1494 C CA . ASP A 1 197 ? 10.068 -9.865 -2.658 1.00 80.12 197 ASP A CA 1
ATOM 1495 C C . ASP A 1 197 ? 11.521 -10.328 -2.485 1.00 80.12 197 ASP A C 1
ATOM 1497 O O . ASP A 1 197 ? 11.752 -11.509 -2.217 1.00 80.12 197 ASP A O 1
ATOM 1501 N N . ALA A 1 198 ? 12.474 -9.405 -2.609 1.00 80.06 198 ALA A N 1
ATOM 1502 C CA . ALA A 1 198 ? 13.899 -9.624 -2.433 1.00 80.06 198 ALA A CA 1
ATOM 1503 C C . ALA A 1 198 ? 14.517 -8.524 -1.559 1.00 80.06 198 ALA A C 1
ATOM 1505 O O . ALA A 1 198 ? 14.025 -7.399 -1.507 1.00 80.06 198 ALA A O 1
ATOM 1506 N N . GLU A 1 199 ? 15.617 -8.863 -0.888 1.00 79.56 199 GLU A N 1
ATOM 1507 C CA . GLU A 1 199 ? 16.390 -7.930 -0.058 1.00 79.56 199 GLU A CA 1
ATOM 1508 C C . GLU A 1 199 ? 17.108 -6.860 -0.897 1.00 79.56 199 GLU A C 1
ATOM 1510 O O . GLU A 1 199 ? 17.251 -5.718 -0.469 1.00 79.56 199 GLU A O 1
ATOM 1515 N N . GLY A 1 200 ? 17.539 -7.223 -2.109 1.00 83.19 200 GLY A N 1
ATOM 1516 C CA . GLY A 1 200 ? 18.254 -6.340 -3.026 1.00 83.19 200 GLY A CA 1
ATOM 1517 C C . GLY A 1 200 ? 17.454 -6.009 -4.288 1.00 83.19 200 GLY A C 1
ATOM 1518 O O . GLY A 1 200 ? 16.608 -6.804 -4.714 1.00 83.19 200 GLY A O 1
ATOM 1519 N N . PRO A 1 201 ? 17.739 -4.861 -4.930 1.00 85.06 201 PRO A N 1
ATOM 1520 C CA . PRO A 1 201 ? 17.143 -4.526 -6.215 1.00 85.06 201 PRO A CA 1
ATOM 1521 C C . PRO A 1 201 ? 17.605 -5.509 -7.297 1.00 85.06 201 PRO A C 1
ATOM 1523 O O . PRO A 1 201 ? 18.729 -6.004 -7.270 1.00 85.06 201 PRO A O 1
ATOM 1526 N N . GLY A 1 202 ? 16.744 -5.749 -8.284 1.00 83.94 202 GLY A N 1
ATOM 1527 C CA . GLY A 1 202 ? 17.080 -6.523 -9.478 1.00 83.94 202 GLY A CA 1
ATOM 1528 C C . GLY A 1 202 ? 16.794 -5.735 -10.749 1.00 83.94 202 GLY A C 1
ATOM 1529 O O . GLY A 1 202 ? 15.985 -4.808 -10.758 1.00 83.94 202 GLY A O 1
ATOM 1530 N N . THR A 1 203 ? 17.432 -6.120 -11.846 1.00 87.31 203 THR A N 1
ATOM 1531 C CA . THR A 1 203 ? 17.283 -5.457 -13.143 1.00 87.31 203 THR A CA 1
ATOM 1532 C C . THR A 1 203 ? 16.382 -6.249 -14.086 1.00 87.31 203 THR A C 1
ATOM 1534 O O . THR A 1 203 ? 16.298 -7.478 -14.038 1.00 87.31 203 THR A O 1
ATOM 1537 N N . VAL A 1 204 ? 15.736 -5.550 -15.026 1.00 85.56 204 VAL A N 1
ATOM 1538 C CA . VAL A 1 204 ? 15.011 -6.216 -16.122 1.00 85.56 204 VAL A CA 1
ATOM 1539 C C . VAL A 1 204 ? 15.967 -7.067 -16.958 1.00 85.56 204 VAL A C 1
ATOM 1541 O O . VAL A 1 204 ? 15.584 -8.149 -17.380 1.00 85.56 204 VAL A O 1
ATOM 1544 N N . ARG A 1 205 ? 17.225 -6.639 -17.131 1.00 91.44 205 ARG A N 1
ATOM 1545 C CA . ARG A 1 205 ? 18.261 -7.401 -17.846 1.00 91.44 205 ARG A CA 1
ATOM 1546 C C . ARG A 1 205 ? 18.471 -8.797 -17.252 1.00 91.44 205 ARG A C 1
ATOM 1548 O O . ARG A 1 205 ? 18.623 -9.746 -18.008 1.00 91.44 205 ARG A O 1
ATOM 1555 N N . GLU A 1 206 ? 18.457 -8.928 -15.929 1.00 90.38 206 GLU A N 1
ATOM 1556 C CA . GLU A 1 206 ? 18.602 -10.223 -15.246 1.00 90.38 206 GLU A CA 1
ATOM 1557 C C . GLU A 1 206 ? 17.319 -11.063 -15.307 1.00 90.38 206 GLU A C 1
ATOM 1559 O O . GLU A 1 206 ? 17.373 -12.292 -15.337 1.00 90.38 206 GLU A O 1
ATOM 1564 N N . ARG A 1 207 ? 16.148 -10.414 -15.333 1.00 89.00 207 ARG A N 1
ATOM 1565 C CA . ARG A 1 207 ? 14.841 -11.091 -15.361 1.00 89.00 207 ARG A CA 1
ATOM 1566 C C . ARG A 1 207 ? 14.437 -11.537 -16.769 1.00 89.00 207 ARG A C 1
ATOM 1568 O O . ARG A 1 207 ? 13.806 -12.583 -16.911 1.00 89.00 207 ARG A O 1
ATOM 1575 N N . TRP A 1 208 ? 14.801 -10.772 -17.798 1.00 92.00 208 TRP A N 1
ATOM 1576 C CA . TRP A 1 208 ? 14.327 -10.943 -19.173 1.00 92.00 208 TRP A CA 1
ATOM 1577 C C . TRP A 1 208 ? 14.621 -12.322 -19.769 1.00 92.00 208 TRP A C 1
ATOM 1579 O O . TRP A 1 208 ? 13.683 -12.908 -20.302 1.00 92.00 208 TRP A O 1
ATOM 1589 N N . PRO A 1 209 ? 15.827 -12.910 -19.619 1.00 94.38 209 PRO A N 1
ATOM 1590 C CA . PRO A 1 209 ? 16.093 -14.246 -20.150 1.00 94.38 209 PRO A CA 1
ATOM 1591 C C . PRO A 1 209 ? 15.132 -15.304 -19.597 1.00 94.38 209 PRO A C 1
ATOM 1593 O O . PRO A 1 209 ? 14.644 -16.147 -20.338 1.00 94.38 209 PRO A O 1
ATOM 1596 N N . ARG A 1 210 ? 14.777 -15.218 -18.307 1.00 90.69 210 ARG A N 1
ATOM 1597 C CA . ARG A 1 210 ? 13.837 -16.157 -17.670 1.00 90.69 210 ARG A CA 1
ATOM 1598 C C . ARG A 1 210 ? 12.411 -15.985 -18.189 1.00 90.69 210 ARG A C 1
ATOM 1600 O O . ARG A 1 210 ? 11.677 -16.962 -18.291 1.00 90.69 210 ARG A O 1
ATOM 1607 N N . ILE A 1 211 ? 12.019 -14.747 -18.495 1.00 89.50 211 ILE A N 1
ATOM 1608 C CA . ILE A 1 211 ? 10.712 -14.439 -19.084 1.00 89.50 211 ILE A CA 1
ATOM 1609 C C . ILE A 1 211 ? 10.665 -14.938 -20.533 1.00 89.50 211 ILE A C 1
ATOM 1611 O O . ILE A 1 211 ? 9.716 -15.620 -20.900 1.00 89.50 211 ILE A O 1
ATOM 1615 N N . ALA A 1 212 ? 11.688 -14.648 -21.340 1.00 93.12 212 ALA A N 1
ATOM 1616 C CA . ALA A 1 212 ? 11.773 -15.097 -22.730 1.00 93.12 212 ALA A CA 1
ATOM 1617 C C . ALA A 1 212 ? 11.743 -16.631 -22.833 1.00 93.12 212 ALA A C 1
ATOM 1619 O O . ALA A 1 212 ? 10.941 -17.167 -23.596 1.00 93.12 212 ALA A O 1
ATOM 1620 N N . ALA A 1 213 ? 12.514 -17.320 -21.986 1.00 94.19 213 ALA A N 1
ATOM 1621 C CA . ALA A 1 213 ? 12.506 -18.776 -21.854 1.00 94.19 213 ALA A CA 1
ATOM 1622 C C . ALA A 1 213 ? 11.106 -19.333 -21.563 1.00 94.19 213 ALA A C 1
ATOM 1624 O O . ALA A 1 213 ? 10.649 -20.270 -22.213 1.00 94.19 213 ALA A O 1
ATOM 1625 N N . TRP A 1 214 ? 10.383 -18.716 -20.622 1.00 92.25 214 TRP A N 1
ATOM 1626 C CA . TRP A 1 214 ? 9.020 -19.123 -20.271 1.00 92.25 214 TRP A CA 1
ATOM 1627 C C . TRP A 1 214 ? 8.051 -19.062 -21.460 1.00 92.25 214 TRP A C 1
ATOM 1629 O O . TRP A 1 214 ? 7.156 -19.899 -21.568 1.00 92.25 214 TRP A O 1
ATOM 1639 N N . PHE A 1 215 ? 8.228 -18.089 -22.356 1.00 94.06 215 PHE A N 1
ATOM 1640 C CA . PHE A 1 215 ? 7.412 -17.939 -23.564 1.00 94.06 215 PHE A CA 1
ATOM 1641 C C . PHE A 1 215 ? 7.983 -18.661 -24.796 1.00 94.06 215 PHE A C 1
ATOM 1643 O O . PHE A 1 215 ? 7.365 -18.609 -25.857 1.00 94.06 215 PHE A O 1
ATOM 1650 N N . GLY A 1 216 ? 9.126 -19.347 -24.679 1.00 93.25 216 GLY A N 1
ATOM 1651 C CA . GLY A 1 216 ? 9.788 -20.010 -25.806 1.00 93.25 216 GLY A CA 1
ATOM 1652 C C . GLY A 1 216 ? 10.363 -19.038 -26.843 1.00 93.25 216 GLY A C 1
ATOM 1653 O O . GLY A 1 216 ? 10.423 -19.370 -28.023 1.00 93.25 216 GLY A O 1
ATOM 1654 N N . CYS A 1 217 ? 10.741 -17.830 -26.420 1.00 89.56 217 CYS A N 1
ATOM 1655 C CA . CYS A 1 217 ? 11.265 -16.758 -27.274 1.00 89.56 217 CYS A CA 1
ATOM 1656 C C . CYS A 1 217 ? 12.782 -16.549 -27.104 1.00 89.56 217 CYS A C 1
ATOM 1658 O O . CYS A 1 217 ? 13.236 -15.405 -27.153 1.00 89.56 217 CYS A O 1
ATOM 1660 N N . GLU A 1 218 ? 13.534 -17.617 -26.819 1.00 73.81 218 GLU A N 1
ATOM 1661 C CA . GLU A 1 218 ? 14.999 -17.565 -26.644 1.00 73.81 218 GLU A CA 1
ATOM 1662 C C . GLU A 1 218 ? 15.755 -17.249 -27.941 1.00 73.81 218 GLU A C 1
ATOM 1664 O O . GLU A 1 218 ? 15.372 -17.786 -29.008 1.00 73.81 218 GLU A O 1
#

Foldseek 3Di:
DDFAEAEQAQCVDLLNLLLQQCVQVCPQPHPRNHPAYEYEHADDDDPVVSPRPDDGHHYDYHDDDDDDPQCVVLVVLLVVLVVCVVPPPPDDQPLDDEDPAPVLQQCPPVVGDDDPPDDQVSSVVDDPVSVSSDNRVSSLVSQCVSCPPHPHFYEYEHEYPQDDDRPSSNQSSSVSCCLRRVCCPVNTDSYYHYGYPDPGDDDCVVVVVVVCVVVVND